Protein 3OT2 (pdb70)

Organism: Trichormus variabilis (strain ATCC 29413 / PCC 7937) (NCBI:txid240292)

Sequence (354 aa):
PITLDEFLKLPETEPASEYIEGKIIQKPPQGKHSAIQSSECVSVINSVVKPQRIARAFLELRCTFGDHSTVPDISVFIWSRIPREENGEIANIFLIAPDWTIEILSPDQSQTKVTKNILHCLLKKHGTQGWLLIDPDEQTVFVYRRPQQETEVFDEPDALVPVPSFASELHLSIKDLFSWLLPITLDEFLKLPETEPASEYIEGKIIQKPPQGKHSAIQSECVSVINSVVKPQRIARAFLELRCTFGDHSTVPDISVFIWSRIPREENGEIANIFLIAPDWTIEILSPDQSQTKVTKNILHCLLKHGTQGWLIDPDEQTVFVYRRPQQETEVFDEPDALVPVPSFASELHLSIKDLFSWLL

InterPro domains:
  IPR008538 Putative restriction endonuclease [PF05685] (11-178)
  IPR008538 Putative restriction endonuclease [cd06260] (25-177)
  IPR011335 Restriction endonuclease type II-like [SSF52980] (1-182)
  IPR012296 Nuclease, putative, TT1808 [G3DSA:3.90.1570.10] (1-186)

CATH classification: 3.90.1570.10

Radius of gyration: 22.05 Å; Cα contacts (8 Å, |Δi|>4): 684; chains: 2; bounding box: 47×57×69 Å

Secondary structure (DSSP, 8-state):
---HHHHTTSPP-SSPEEEETTEEEE----HHHHHHHHHHHHHHHHHHTTTTSEEEEES--EEETTEEE--SEEEEEGGGS-B-TTSSBPS---S--SEEEEE--TTS-HHHHHHHHHHHHHTT---EEEETTTTEEEE--TTS--EEE--TTPBPP--GGGTT---BHHHHHGGG-/---HHHHTTSPP-SSPEEEETTEEEE----HHHHHHHHHHHHHHHHHHTTTTSEEEEES--EEETTEEE--SEEEEEGGGS-B-TTSSBPS---S--SEEEEE--TT--HHHHHHHHHHHHHTT---EEEETTTTEEEE--TTS--EEE--TTPBPP--GGGTT---BHHHHHGGG-

Foldseek 3Di:
DDFLVRVVVDDADVQGWKQDPNDIDGFDDDLLQCLLLVVVQVLLCVQCVPVQQKHKDAQAWEAEPRIIDGFRIAIAGNVQQDADPVGHGDNYHDAAGLEGEHEDDVVGDPVVVVVVQVVSQVGHHCYWYQYLVQLKIWDDGRPDDIDIARDQQDFDDDPPSRVVDTDGSVNSNVSSD/DDFLVRVVVDDADVQGWKQPPNDIDGFDDDDLQCLLLVVVQVLLCVQCVPVQQKHKDAQQWEAEPRIIDGFRIAIAGNVQQDADPVGHGDNYHDAAGLEGEHEDDVVGDPVVVVVVQVVSQVGHHCYWYQYLVQLKIWDDGRPDDIDIARDQQDFDDDPPSRRVDGDGSVNSNVSSD

Structure (mmCIF, N/CA/C/O backbone):
data_3OT2
#
_entry.id   3OT2
#
_cell.length_a   119.600
_cell.length_b   119.600
_cell.length_c   119.600
_cell.angle_alpha   90.000
_cell.angle_be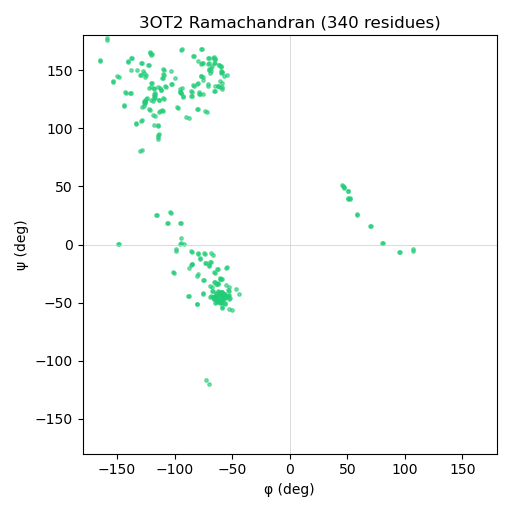ta   90.000
_cell.angle_gamma   90.000
#
_symmetry.space_group_name_H-M   'P 2 3'
#
loop_
_entity.id
_entity.type
_entity.pdbx_description
1 polymer 'Uncharacterized protein'
2 non-polymer 'ACETATE ION'
3 non-polymer 1,4-BUTANEDIOL
4 non-polymer 'CHLORIDE ION'
5 non-polymer 1,2-ETHANEDIOL
6 water water
#
loop_
_atom_site.group_PDB
_atom_site.id
_atom_site.type_symbol
_atom_site.label_atom_id
_atom_site.label_alt_id
_atom_site.label_comp_id
_atom_site.label_asym_id
_atom_site.label_entity_id
_atom_site.label_seq_id
_atom_site.pdbx_PDB_ins_code
_atom_site.Cartn_x
_atom_site.Cartn_y
_atom_site.Cartn_z
_atom_site.occupancy
_atom_site.B_iso_or_equiv
_atom_site.auth_seq_id
_atom_site.auth_comp_id
_atom_site.auth_asym_id
_atom_site.auth_atom_id
_atom_site.pdbx_PDB_model_num
ATOM 1 N N . PRO A 1 9 ? 10.419 36.522 26.463 1.00 84.28 8 PRO A N 1
ATOM 2 C CA . PRO A 1 9 ? 9.147 36.360 27.186 1.00 84.62 8 PRO A CA 1
ATOM 3 C C . PRO A 1 9 ? 9.407 35.989 28.656 1.00 85.55 8 PRO A C 1
ATOM 4 O O . PRO A 1 9 ? 9.305 34.822 29.048 1.00 88.83 8 PRO A O 1
ATOM 8 N N . ILE A 1 10 ? 9.773 36.994 29.469 1.00 75.12 9 ILE A N 1
ATOM 9 C CA . ILE A 1 10 ? 10.102 36.808 30.885 1.00 71.99 9 ILE A CA 1
ATOM 10 C C . ILE A 1 10 ? 9.711 38.059 31.704 1.00 69.39 9 ILE A C 1
ATOM 11 O O . ILE A 1 10 ? 9.826 39.186 31.213 1.00 66.57 9 ILE A O 1
ATOM 16 N N . THR A 1 11 ? 9.239 37.846 32.948 1.00 63.18 10 THR A N 1
ATOM 17 C CA . THR A 1 11 ? 8.877 38.930 33.871 1.00 59.23 10 THR A CA 1
ATOM 18 C C . THR A 1 11 ? 10.074 39.247 34.750 1.00 57.62 10 THR A C 1
ATOM 19 O O . THR A 1 11 ? 11.024 38.456 34.791 1.00 55.70 10 THR A O 1
ATOM 23 N N . LEU A 1 12 ? 10.015 40.377 35.483 1.00 52.07 11 LEU A N 1
ATOM 24 C CA . LEU A 1 12 ? 11.085 40.765 36.398 1.00 50.08 11 LEU A CA 1
ATOM 25 C C . LEU A 1 12 ? 11.196 39.735 37.547 1.00 55.44 11 LEU A C 1
ATOM 26 O O . LEU A 1 12 ? 12.300 39.286 37.833 1.00 54.30 11 LEU A O 1
ATOM 31 N N . ASP A 1 13 ? 10.057 39.319 38.147 1.00 55.26 12 ASP A N 1
ATOM 32 C CA . ASP A 1 13 ? 10.003 38.333 39.242 1.00 57.35 12 ASP A CA 1
ATOM 33 C C . ASP A 1 13 ? 10.656 37.011 38.828 1.00 61.62 12 ASP A C 1
ATOM 34 O O . ASP A 1 13 ? 11.430 36.451 39.605 1.00 61.49 12 ASP A O 1
ATOM 39 N N . GLU A 1 14 ? 10.387 36.554 37.585 1.00 58.58 13 GLU A N 1
ATOM 40 C CA . GLU A 1 14 ? 10.981 35.351 36.999 1.00 59.67 13 GLU A CA 1
ATOM 41 C C . GLU A 1 14 ? 12.488 35.559 36.783 1.00 59.93 13 GLU A C 1
ATOM 42 O O . GLU A 1 14 ? 13.276 34.690 37.150 1.00 60.55 13 GLU A O 1
ATOM 48 N N . PHE A 1 15 ? 12.884 36.725 36.226 1.00 52.78 14 PHE A N 1
ATOM 49 C CA . PHE A 1 15 ? 14.292 37.071 35.975 1.00 49.62 14 PHE A CA 1
ATOM 50 C C . PHE A 1 15 ? 15.131 37.009 37.258 1.00 52.59 14 PHE A C 1
ATOM 51 O O . PHE A 1 15 ? 16.258 36.518 37.223 1.00 53.79 14 PHE A O 1
ATOM 59 N N . LEU A 1 16 ? 14.598 37.548 38.370 1.00 48.10 15 LEU A N 1
ATOM 60 C CA . LEU A 1 16 ? 15.298 37.627 39.649 1.00 46.98 15 LEU A CA 1
ATOM 61 C C . LEU A 1 16 ? 15.513 36.249 40.302 1.00 56.09 15 LEU A C 1
ATOM 62 O O . LEU A 1 16 ? 16.351 36.135 41.190 1.00 56.76 15 LEU A O 1
ATOM 67 N N . LYS A 1 17 ? 14.809 35.210 39.840 1.00 56.44 16 LYS A N 1
ATOM 68 C CA . LYS A 1 17 ? 14.994 33.850 40.355 1.00 59.87 16 LYS A CA 1
ATOM 69 C C . LYS A 1 17 ? 16.158 33.162 39.626 1.00 66.51 16 LYS A C 1
ATOM 70 O O . LYS A 1 17 ? 16.668 32.154 40.115 1.00 69.05 16 LYS A O 1
ATOM 76 N N . LEU A 1 18 ? 16.572 33.703 38.458 1.00 62.38 17 LEU A N 1
ATOM 77 C CA . LEU A 1 18 ? 17.642 33.149 37.619 1.00 62.82 17 LEU A CA 1
ATOM 78 C C . LEU A 1 18 ? 19.039 33.316 38.263 1.00 66.22 17 LEU A C 1
ATOM 79 O O . LEU A 1 18 ? 19.224 34.213 39.101 1.00 63.26 17 LEU A O 1
ATOM 84 N N . PRO A 1 19 ? 20.037 32.470 37.896 1.00 65.55 18 PRO A N 1
ATOM 85 C CA . PRO A 1 19 ? 21.366 32.602 38.523 1.00 65.25 18 PRO A CA 1
ATOM 86 C C . PRO A 1 19 ? 22.169 33.788 37.988 1.00 67.60 18 PRO A C 1
ATOM 87 O O . PRO A 1 19 ? 21.925 34.212 36.856 1.00 66.93 18 PRO A O 1
ATOM 91 N N . GLU A 1 20 ? 23.144 34.307 38.789 1.00 63.22 19 GLU A N 1
ATOM 92 C CA . GLU A 1 20 ? 24.010 35.413 38.361 1.00 60.65 19 GLU A CA 1
ATOM 93 C C . GLU A 1 20 ? 24.975 34.926 37.258 1.00 66.34 19 GLU A C 1
ATOM 94 O O . GLU A 1 20 ? 25.272 33.729 37.183 1.00 68.69 19 GLU A O 1
ATOM 100 N N . THR A 1 21 ? 25.382 35.838 36.349 1.00 62.12 20 THR A N 1
ATOM 101 C CA . THR A 1 21 ? 26.284 35.542 35.224 1.00 63.26 20 THR A CA 1
ATOM 102 C C . THR A 1 21 ? 27.532 36.430 35.304 1.00 67.43 20 THR A C 1
ATOM 103 O O . THR A 1 21 ? 27.535 37.409 36.058 1.00 64.56 20 THR A O 1
ATOM 107 N N . GLU A 1 22 ? 28.597 36.083 34.552 1.00 67.56 21 GLU A N 1
ATOM 108 C CA . GLU A 1 22 ? 29.818 36.896 34.481 1.00 67.10 21 GLU A CA 1
ATOM 109 C C . GLU A 1 22 ? 30.156 37.141 33.014 1.00 71.27 21 GLU A C 1
ATOM 110 O O . GLU A 1 22 ? 30.530 36.188 32.319 1.00 74.21 21 GLU A O 1
ATOM 116 N N . PRO A 1 23 ? 29.947 38.383 32.495 1.00 63.88 22 PRO A N 1
ATOM 117 C CA . PRO A 1 23 ? 29.484 39.605 33.187 1.00 59.38 22 PRO A CA 1
ATOM 118 C C . PRO A 1 23 ? 28.012 39.513 33.600 1.00 58.10 22 PRO A C 1
ATOM 119 O O . PRO A 1 23 ? 27.274 38.676 33.071 1.00 57.65 22 PRO A O 1
ATOM 123 N N . ALA A 1 24 ? 27.592 40.364 34.562 1.00 51.07 23 ALA A N 1
ATOM 124 C CA . ALA A 1 24 ? 26.223 40.361 35.076 1.00 49.19 23 ALA A CA 1
ATOM 125 C C . ALA A 1 24 ? 25.172 40.643 33.986 1.00 50.54 23 ALA A C 1
ATOM 126 O O . ALA A 1 24 ? 25.466 41.263 32.960 1.00 49.94 23 ALA A O 1
ATOM 128 N N . SER A 1 25 ? 23.961 40.127 34.206 1.00 46.51 24 SER A N 1
ATOM 129 C CA . SER A 1 25 ? 22.834 40.314 33.308 1.00 45.97 24 SER A CA 1
ATOM 130 C C . SER A 1 25 ? 21.885 41.373 33.852 1.00 44.89 24 SER A C 1
ATOM 131 O O . SER A 1 25 ? 21.587 41.414 35.054 1.00 42.49 24 SER A O 1
ATOM 134 N N . GLU A 1 26 ? 21.411 42.221 32.952 1.00 38.80 25 GLU A N 1
ATOM 135 C CA . GLU A 1 26 ? 20.448 43.255 33.267 1.00 36.43 25 GLU A CA 1
ATOM 136 C C . GLU A 1 26 ? 19.117 42.896 32.654 1.00 41.00 25 GLU A C 1
ATOM 137 O O . GLU A 1 26 ? 19.069 42.193 31.636 1.00 41.82 25 GLU A O 1
ATOM 143 N N . TYR A 1 27 ? 18.037 43.335 33.297 1.00 37.38 26 TYR A N 1
ATOM 144 C CA . TYR A 1 27 ? 16.667 43.151 32.816 1.00 38.35 26 TYR A CA 1
ATOM 145 C C . TYR A 1 27 ? 16.140 44.551 32.497 1.00 42.26 26 TYR A C 1
ATOM 146 O O . TYR A 1 27 ? 15.871 45.345 33.408 1.00 39.03 26 TYR A O 1
ATOM 155 N N . ILE A 1 28 ? 16.103 44.883 31.189 1.00 40.29 27 ILE A N 1
ATOM 156 C CA . ILE A 1 28 ? 15.742 46.214 30.696 1.00 38.63 27 ILE A CA 1
ATOM 157 C C . ILE A 1 28 ? 14.638 46.092 29.681 1.00 43.21 27 ILE A C 1
ATOM 158 O O . ILE A 1 28 ? 14.814 45.410 28.670 1.00 43.29 27 ILE A O 1
ATOM 163 N N . GLU A 1 29 ? 13.507 46.764 29.943 1.00 41.00 28 GLU A N 1
ATOM 164 C CA . GLU A 1 29 ? 12.336 46.799 29.047 1.00 42.73 28 GLU A CA 1
ATOM 165 C C . GLU A 1 29 ? 11.885 45.375 28.650 1.00 49.72 28 GLU A C 1
ATOM 166 O O . GLU A 1 29 ? 11.542 45.121 27.492 1.00 53.42 28 GLU A O 1
ATOM 172 N N . GLY A 1 30 ? 11.922 44.461 29.614 1.00 45.55 29 GLY A N 1
ATOM 173 C CA . GLY A 1 30 ? 11.520 43.070 29.425 1.00 48.53 29 GLY A CA 1
ATOM 174 C C . GLY A 1 30 ? 12.539 42.160 28.764 1.00 54.41 29 GLY A C 1
ATOM 175 O O . GLY A 1 30 ? 12.253 40.981 28.564 1.00 56.65 29 GLY A O 1
ATOM 176 N N . LYS A 1 31 ? 13.735 42.690 28.428 1.00 49.90 30 LYS A N 1
ATOM 177 C CA . LYS A 1 31 ? 14.802 41.947 27.753 1.00 50.08 30 LYS A CA 1
ATOM 178 C C . LYS A 1 31 ? 15.975 41.685 28.691 1.00 51.46 30 LYS A C 1
ATOM 179 O O . LYS A 1 31 ? 16.288 42.518 29.546 1.00 48.61 30 LYS A O 1
ATOM 185 N N . ILE A 1 32 ? 16.625 40.533 28.519 1.00 47.92 31 ILE A N 1
ATOM 186 C CA . ILE A 1 32 ? 17.804 40.177 29.300 1.00 47.33 31 ILE A CA 1
ATOM 187 C C . ILE A 1 32 ? 19.030 40.544 28.457 1.00 51.79 31 ILE A C 1
ATOM 188 O O . ILE A 1 32 ? 19.178 40.041 27.334 1.00 53.29 31 ILE A O 1
ATOM 193 N N . ILE A 1 33 ? 19.851 41.472 28.963 1.00 46.02 32 ILE A N 1
ATOM 194 C CA . ILE A 1 33 ? 21.052 41.932 28.274 1.00 45.64 32 ILE A CA 1
ATOM 195 C C . ILE A 1 33 ? 22.235 41.769 29.211 1.00 48.77 32 ILE A C 1
ATOM 196 O O . ILE A 1 33 ? 22.254 42.329 30.316 1.00 45.54 32 ILE A O 1
ATOM 201 N N . GLN A 1 34 ? 23.226 41.007 28.759 1.00 46.31 33 GLN A N 1
ATOM 202 C CA . GLN A 1 34 ? 24.445 40.781 29.522 1.00 45.18 33 GLN A CA 1
ATOM 203 C C . GLN A 1 34 ? 25.364 41.980 29.369 1.00 46.13 33 GLN A C 1
ATOM 204 O O . GLN A 1 34 ? 25.478 42.523 28.269 1.00 46.27 33 GLN A O 1
ATOM 210 N N . LYS A 1 35 ? 26.010 42.403 30.474 1.00 40.73 34 LYS A N 1
ATOM 211 C CA . LYS A 1 35 ? 26.938 43.540 30.488 1.00 38.24 34 LYS A CA 1
ATOM 212 C C . LYS A 1 35 ? 28.201 43.222 29.657 1.00 41.88 34 LYS A C 1
ATOM 213 O O . LYS A 1 35 ? 28.464 42.045 29.422 1.00 43.32 34 LYS A O 1
ATOM 219 N N . PRO A 1 36 ? 28.997 44.226 29.196 1.00 40.45 35 PRO A N 1
ATOM 220 C CA . PRO A 1 36 ? 30.196 43.884 28.410 1.00 43.13 35 PRO A CA 1
ATOM 221 C C . PRO A 1 36 ? 31.281 43.229 29.264 1.00 50.59 35 PRO A C 1
ATOM 222 O O . PRO A 1 36 ? 31.284 43.336 30.495 1.00 48.41 35 PRO A O 1
ATOM 234 N N . PRO A 1 38 ? 34.857 42.683 31.043 1.00 50.13 37 PRO A N 1
ATOM 235 C CA . PRO A 1 38 ? 35.812 43.662 31.586 1.00 48.23 37 PRO A CA 1
ATOM 236 C C . PRO A 1 38 ? 36.972 43.937 30.613 1.00 47.44 37 PRO A C 1
ATOM 237 O O . PRO A 1 38 ? 37.402 43.049 29.891 1.00 46.66 37 PRO A O 1
ATOM 241 N N . GLN A 1 39 ? 37.418 45.183 30.562 1.00 40.32 38 GLN A N 1
ATOM 242 C CA . GLN A 1 39 ? 38.494 45.656 29.693 1.00 41.63 38 GLN A CA 1
ATOM 243 C C . GLN A 1 39 ? 39.429 46.477 30.580 1.00 43.66 38 GLN A C 1
ATOM 244 O O . GLN A 1 39 ? 38.963 47.040 31.565 1.00 42.17 38 GLN A O 1
ATOM 250 N N . GLY A 1 40 ? 40.718 46.509 30.252 1.00 40.52 39 GLY A N 1
ATOM 251 C CA . GLY A 1 40 ? 41.727 47.233 31.024 1.00 39.55 39 GLY A CA 1
ATOM 252 C C . GLY A 1 40 ? 41.373 48.675 31.333 1.00 41.25 39 GLY A C 1
ATOM 253 O O . GLY A 1 40 ? 41.325 49.050 32.503 1.00 40.74 39 GLY A O 1
ATOM 254 N N . LYS A 1 41 ? 41.084 49.486 30.292 1.00 37.28 40 LYS A N 1
ATOM 255 C CA . LYS A 1 41 ? 40.781 50.919 30.432 1.00 36.03 40 LYS A CA 1
ATOM 256 C C . LYS A 1 41 ? 39.587 51.125 31.333 1.00 39.09 40 LYS A C 1
ATOM 257 O O . LYS A 1 41 ? 39.651 51.907 32.282 1.00 37.08 40 LYS A O 1
ATOM 263 N N . HIS A 1 42 ? 38.517 50.354 31.082 1.00 37.70 41 HIS A N 1
ATOM 264 C CA . HIS A 1 42 ? 37.286 50.386 31.858 1.00 34.44 41 HIS A CA 1
ATOM 265 C C . HIS A 1 42 ? 37.565 50.127 33.360 1.00 37.99 41 HIS A C 1
ATOM 266 O O . HIS A 1 42 ? 37.148 50.923 34.208 1.00 35.59 41 HIS A O 1
ATOM 273 N N . SER A 1 43 ? 38.316 49.045 33.671 1.00 35.89 42 SER A N 1
ATOM 274 C CA . SER A 1 43 ? 38.661 48.662 35.036 1.00 35.32 42 SER A CA 1
ATOM 275 C C . SER A 1 43 ? 39.491 49.712 35.739 1.00 39.61 42 SER A C 1
ATOM 276 O O . SER A 1 43 ? 39.280 49.932 36.927 1.00 40.00 42 SER A O 1
ATOM 279 N N . ALA A 1 44 ? 40.443 50.339 35.029 1.00 37.52 43 ALA A N 1
ATOM 280 C CA . ALA A 1 44 ? 41.333 51.341 35.614 1.00 37.22 43 ALA A CA 1
ATOM 281 C C . ALA A 1 44 ? 40.530 52.549 36.124 1.00 39.87 43 ALA A C 1
ATOM 282 O O . ALA A 1 44 ? 40.722 52.976 37.267 1.00 40.53 43 ALA A O 1
ATOM 284 N N . ILE A 1 45 ? 39.612 53.070 35.293 1.00 35.13 44 ILE A N 1
ATOM 285 C CA . ILE A 1 45 ? 38.749 54.201 35.649 1.00 33.33 44 ILE A CA 1
ATOM 286 C C . ILE A 1 45 ? 37.749 53.777 36.724 1.00 35.36 44 ILE A C 1
ATOM 287 O O . ILE A 1 45 ? 37.558 54.515 37.686 1.00 34.08 44 ILE A O 1
ATOM 292 N N . GLN A 1 46 ? 37.130 52.591 36.574 1.00 32.04 45 GLN A N 1
ATOM 293 C CA . GLN A 1 46 ? 36.131 52.104 37.514 1.00 30.42 45 GLN A CA 1
ATOM 294 C C . GLN A 1 46 ? 36.685 51.946 38.944 1.00 35.58 45 GLN A C 1
ATOM 295 O O . GLN A 1 46 ? 36.043 52.442 39.868 1.00 33.14 45 GLN A O 1
ATOM 301 N N . SER A 1 47 ? 37.846 51.254 39.113 1.00 34.98 46 SER A N 1
ATOM 302 C CA A SER A 1 47 ? 38.433 51.011 40.433 0.50 35.39 46 SER A CA 1
ATOM 303 C CA B SER A 1 47 ? 38.449 51.009 40.428 0.50 35.28 46 SER A CA 1
ATOM 304 C C . SER A 1 47 ? 38.881 52.311 41.095 1.00 39.62 46 SER A C 1
ATOM 305 O O . SER A 1 47 ? 38.626 52.506 42.289 1.00 38.21 46 SER A O 1
ATOM 310 N N . GLU A 1 48 ? 39.528 53.201 40.336 1.00 37.75 47 GLU A N 1
ATOM 311 C CA . GLU A 1 48 ? 40.003 54.470 40.877 1.00 37.76 47 GLU A CA 1
ATOM 312 C C . GLU A 1 48 ? 38.855 55.408 41.221 1.00 40.49 47 GLU A C 1
ATOM 313 O O . GLU A 1 48 ? 38.937 56.156 42.195 1.00 37.62 47 GLU A O 1
ATOM 319 N N . CYS A 1 49 ? 37.797 55.382 40.416 1.00 38.32 48 CYS A N 1
ATOM 320 C CA . CYS A 1 49 ? 36.627 56.219 40.629 1.00 37.21 48 CYS A CA 1
ATOM 321 C C . CYS A 1 49 ? 35.920 55.870 41.940 1.00 36.70 48 CYS A C 1
ATOM 322 O O . CYS A 1 49 ? 35.557 56.786 42.677 1.00 35.50 48 CYS A O 1
ATOM 325 N N . VAL A 1 50 ? 35.738 54.551 42.242 1.00 32.31 49 VAL A N 1
ATOM 326 C CA . VAL A 1 50 ? 35.099 54.090 43.489 1.00 34.09 49 VAL A CA 1
ATOM 327 C C . VAL A 1 50 ? 35.959 54.514 44.692 1.00 35.45 49 VAL A C 1
ATOM 328 O O . VAL A 1 50 ? 35.428 54.967 45.700 1.00 34.29 49 VAL A O 1
ATOM 332 N N . SER A 1 51 ? 37.287 54.366 44.561 1.00 32.60 50 SER A N 1
ATOM 333 C CA . SER A 1 51 ? 38.270 54.681 45.585 1.00 33.06 50 SER A CA 1
ATOM 334 C C . SER A 1 51 ? 38.240 56.178 45.937 1.00 35.79 50 SER A C 1
ATOM 335 O O . SER A 1 51 ? 38.139 56.535 47.116 1.00 33.29 50 SER A O 1
ATOM 338 N N . VAL A 1 52 ? 38.267 57.040 44.910 1.00 32.98 51 VAL A N 1
ATOM 339 C CA . VAL A 1 52 ? 38.279 58.493 45.090 1.00 33.89 51 VAL A CA 1
ATOM 340 C C . VAL A 1 52 ? 36.934 58.971 45.721 1.00 34.93 51 VAL A C 1
ATOM 341 O O . VAL A 1 52 ? 36.965 59.723 46.695 1.00 35.52 51 VAL A O 1
ATOM 345 N N . ILE A 1 53 ? 35.779 58.503 45.212 1.00 28.72 52 ILE A N 1
ATOM 346 C CA . ILE A 1 53 ? 34.489 58.880 45.797 1.00 27.62 52 ILE A CA 1
ATOM 347 C C . ILE A 1 53 ? 34.414 58.452 47.283 1.00 32.74 52 ILE A C 1
ATOM 348 O O . ILE A 1 53 ? 34.075 59.275 48.145 1.00 33.62 52 ILE A O 1
ATOM 353 N N . ASN A 1 54 ? 34.752 57.192 47.585 1.00 30.49 53 ASN A N 1
ATOM 354 C CA . ASN A 1 54 ? 34.672 56.683 48.958 1.00 30.81 53 ASN A CA 1
ATOM 355 C C . ASN A 1 54 ? 35.635 57.412 49.902 1.00 37.12 53 ASN A C 1
ATOM 356 O O . ASN A 1 54 ? 35.259 57.680 51.055 1.00 36.14 53 ASN A O 1
ATOM 361 N N . SER A 1 55 ? 36.823 57.832 49.404 1.00 32.37 54 SER A N 1
ATOM 362 C CA . SER A 1 55 ? 37.767 58.582 50.247 1.00 33.75 54 SER A CA 1
ATOM 363 C C . SER A 1 55 ? 37.125 59.899 50.730 1.00 37.00 54 SER A C 1
ATOM 364 O O . SER A 1 55 ? 37.410 60.339 51.831 1.00 35.68 54 SER A O 1
ATOM 367 N N . VAL A 1 56 ? 36.208 60.459 49.927 1.00 34.77 55 VAL A N 1
ATOM 368 C CA . VAL A 1 56 ? 35.479 61.705 50.199 1.00 34.51 55 VAL A CA 1
ATOM 369 C C . VAL A 1 56 ? 34.192 61.455 51.021 1.00 36.26 55 VAL A C 1
ATOM 370 O O . VAL A 1 56 ? 33.943 62.203 51.972 1.00 37.44 55 VAL A O 1
ATOM 374 N N . VAL A 1 57 ? 33.388 60.436 50.692 1.00 31.41 56 VAL A N 1
ATOM 375 C CA . VAL A 1 57 ? 32.090 60.272 51.376 1.00 31.67 56 VAL A CA 1
ATOM 376 C C . VAL A 1 57 ? 32.015 59.199 52.485 1.00 35.67 56 VAL A C 1
ATOM 377 O O . VAL A 1 57 ? 31.119 59.296 53.323 1.00 34.33 56 VAL A O 1
ATOM 381 N N . LYS A 1 58 ? 32.876 58.170 52.476 1.00 33.07 57 LYS A N 1
ATOM 382 C CA . LYS A 1 58 ? 32.770 57.093 53.460 1.00 34.50 57 LYS A CA 1
ATOM 383 C C . LYS A 1 58 ? 33.269 57.472 54.874 1.00 40.89 57 LYS A C 1
ATOM 384 O O . LYS A 1 58 ? 32.561 57.090 55.805 1.00 40.93 57 LYS A O 1
ATOM 390 N N . PRO A 1 59 ? 34.414 58.194 55.105 1.00 39.50 58 PRO A N 1
ATOM 391 C CA . PRO A 1 59 ? 34.849 58.451 56.502 1.00 41.12 58 PRO A CA 1
ATOM 392 C C . PRO A 1 59 ? 33.792 59.080 57.427 1.00 44.73 58 PRO A C 1
ATOM 393 O O . PRO A 1 59 ? 33.658 58.606 58.550 1.00 45.06 58 PRO A O 1
ATOM 397 N N . GLN A 1 60 ? 33.037 60.090 56.971 1.00 39.12 59 GLN A N 1
ATOM 398 C CA . GLN A 1 60 ? 32.029 60.738 57.815 1.00 39.54 59 GLN A CA 1
ATOM 399 C C . GLN A 1 60 ? 30.636 60.149 57.609 1.00 39.78 59 GLN A C 1
ATOM 400 O O . GLN A 1 60 ? 29.638 60.762 57.998 1.00 38.55 59 GLN A O 1
ATOM 406 N N . ARG A 1 61 ? 30.566 58.939 57.037 1.00 34.39 60 ARG A N 1
ATOM 407 C CA . ARG A 1 61 ? 29.320 58.207 56.769 1.00 33.32 60 ARG A CA 1
ATOM 408 C C . ARG A 1 61 ? 28.296 59.084 56.027 1.00 35.38 60 ARG A C 1
ATOM 409 O O . ARG A 1 61 ? 27.117 59.128 56.393 1.00 34.13 60 ARG A O 1
ATOM 417 N N . ILE A 1 62 ? 28.758 59.791 55.001 1.00 31.10 61 ILE A N 1
ATOM 418 C CA . ILE A 1 62 ? 27.912 60.639 54.142 1.00 31.67 61 ILE A CA 1
ATOM 419 C C . ILE A 1 62 ? 27.206 59.728 53.111 1.00 33.16 61 ILE A C 1
ATOM 420 O O . ILE A 1 62 ? 25.979 59.785 52.935 1.00 32.88 61 ILE A O 1
ATOM 425 N N . ALA A 1 63 ? 28.001 58.901 52.426 1.00 29.46 62 ALA A N 1
ATOM 426 C CA . ALA A 1 63 ? 27.519 57.994 51.386 1.00 28.60 62 ALA A CA 1
ATOM 427 C C . ALA A 1 63 ? 28.504 56.870 51.185 1.00 32.06 62 ALA A C 1
ATOM 428 O O . ALA A 1 63 ? 29.582 56.891 51.780 1.00 31.51 62 ALA A O 1
ATOM 430 N N . ARG A 1 64 ? 28.159 55.918 50.316 1.00 28.72 63 ARG A N 1
ATOM 431 C CA . ARG A 1 64 ? 29.041 54.800 49.969 1.00 28.02 63 ARG A CA 1
ATOM 432 C C . ARG A 1 64 ? 28.890 54.469 48.487 1.00 32.41 63 ARG A C 1
ATOM 433 O O . ARG A 1 64 ? 27.753 54.359 47.981 1.00 30.31 63 ARG A O 1
ATOM 441 N N . ALA A 1 65 ? 30.046 54.339 47.792 1.00 27.82 64 ALA A N 1
ATOM 442 C CA . ALA A 1 65 ? 30.127 53.952 46.392 1.00 27.22 64 ALA A CA 1
ATOM 443 C C . ALA A 1 65 ? 30.376 52.444 46.319 1.00 33.26 64 ALA A C 1
ATOM 444 O O . ALA A 1 65 ? 31.256 51.932 47.008 1.00 33.56 64 ALA A O 1
ATOM 446 N N . PHE A 1 66 ? 29.588 51.745 45.501 1.00 29.03 65 PHE A N 1
ATOM 447 C CA . PHE A 1 66 ? 29.663 50.294 45.326 1.00 29.22 65 PHE A CA 1
ATOM 448 C C . PHE A 1 66 ? 29.963 49.934 43.894 1.00 34.34 65 PHE A C 1
ATOM 449 O O . PHE A 1 66 ? 29.400 50.524 42.975 1.00 31.84 65 PHE A O 1
ATOM 457 N N . LEU A 1 67 ? 30.829 48.940 43.714 1.00 33.45 66 LEU A N 1
ATOM 458 C CA . LEU A 1 67 ? 31.184 48.381 42.421 1.00 36.23 66 LEU A CA 1
ATOM 459 C C . LEU A 1 67 ? 30.191 47.335 42.024 1.00 37.30 66 LEU A C 1
ATOM 460 O O . LEU A 1 67 ? 29.944 46.417 42.814 1.00 36.56 66 LEU A O 1
ATOM 465 N N . GLU A 1 68 ? 29.671 47.406 40.780 1.00 33.40 67 GLU A N 1
ATOM 466 C CA . GLU A 1 68 ? 28.839 46.346 40.209 1.00 32.99 67 GLU A CA 1
ATOM 467 C C . GLU A 1 68 ? 27.718 45.837 41.163 1.00 36.65 67 GLU A C 1
ATOM 468 O O . GLU A 1 68 ? 27.541 44.625 41.326 1.00 35.53 67 GLU A O 1
ATOM 474 N N . LEU A 1 69 ? 26.943 46.759 41.750 1.00 31.87 68 LEU A N 1
ATOM 475 C CA . LEU A 1 69 ? 25.849 46.407 42.644 1.00 32.50 68 LEU A CA 1
ATOM 476 C C . LEU A 1 69 ? 24.531 46.373 41.857 1.00 35.16 68 LEU A C 1
ATOM 477 O O . LEU A 1 69 ? 24.258 47.290 41.077 1.00 31.34 68 LEU A O 1
ATOM 482 N N . ARG A 1 70 ? 23.719 45.314 42.052 1.00 32.44 69 ARG A N 1
ATOM 483 C CA . ARG A 1 70 ? 22.429 45.206 41.381 1.00 32.95 69 ARG A CA 1
ATOM 484 C C . ARG A 1 70 ? 21.403 46.134 42.033 1.00 36.15 69 ARG A C 1
ATOM 485 O O . ARG A 1 70 ? 21.257 46.140 43.253 1.00 35.31 69 ARG A O 1
ATOM 493 N N . CYS A 1 71 ? 20.724 46.936 41.212 1.00 32.28 70 CYS A N 1
ATOM 494 C CA . CYS A 1 71 ? 19.660 47.842 41.622 1.00 32.56 70 CYS A CA 1
ATOM 495 C C . CYS A 1 71 ? 18.407 47.477 40.857 1.00 35.81 70 CYS A C 1
ATOM 496 O O . CYS A 1 71 ? 18.403 47.540 39.625 1.00 35.10 70 CYS A O 1
ATOM 499 N N . THR A 1 72 ? 17.363 47.033 41.580 1.00 33.59 71 THR A N 1
ATOM 500 C CA . THR A 1 72 ? 16.103 46.594 40.978 1.00 33.66 71 THR A CA 1
ATOM 501 C C . THR A 1 72 ? 14.990 47.564 41.360 1.00 38.17 71 THR A C 1
ATOM 502 O O . THR A 1 72 ? 14.619 47.640 42.528 1.00 37.81 71 THR A O 1
ATOM 506 N N . PHE A 1 73 ? 14.429 48.275 40.362 1.00 34.24 72 PHE A N 1
ATOM 507 C CA . PHE A 1 73 ? 13.367 49.256 40.582 1.00 34.55 72 PHE A CA 1
ATOM 508 C C . PHE A 1 73 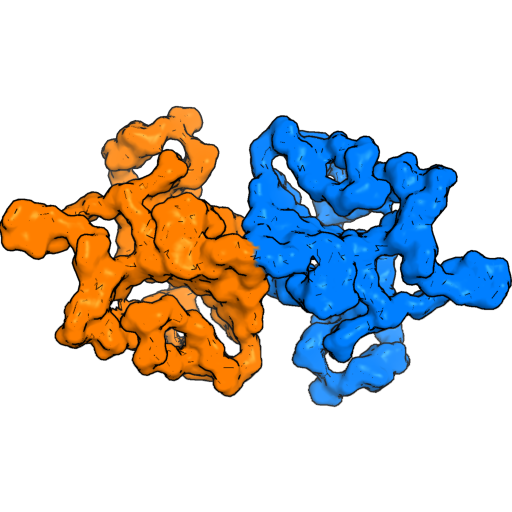? 12.708 49.600 39.248 1.00 38.28 72 PHE A C 1
ATOM 509 O O . PHE A 1 73 ? 13.319 49.424 38.192 1.00 36.57 72 PHE A O 1
ATOM 517 N N . GLY A 1 74 ? 11.479 50.100 39.319 1.00 36.99 73 GLY A N 1
ATOM 518 C CA . GLY A 1 74 ? 10.685 50.515 38.164 1.00 36.88 73 GLY A CA 1
ATOM 519 C C . GLY A 1 74 ? 10.577 49.492 37.052 1.00 40.36 73 GLY A C 1
ATOM 520 O O . GLY A 1 74 ? 10.646 49.861 35.876 1.00 39.54 73 GLY A O 1
ATOM 521 N N . ASP A 1 75 ? 10.421 48.201 37.427 1.00 37.36 74 ASP A N 1
ATOM 522 C CA . ASP A 1 75 ? 10.282 47.023 36.551 1.00 39.41 74 ASP A CA 1
ATOM 523 C C . ASP A 1 75 ? 11.600 46.671 35.801 1.00 42.46 74 ASP A C 1
ATOM 524 O O . ASP A 1 75 ? 11.586 45.870 34.853 1.00 42.95 74 ASP A O 1
ATOM 529 N N . HIS A 1 76 ? 12.740 47.227 36.256 1.00 36.96 75 HIS A N 1
ATOM 530 C CA . HIS A 1 76 ? 14.057 46.941 35.677 1.00 35.94 75 HIS A CA 1
ATOM 531 C C . HIS A 1 76 ? 14.987 46.416 36.744 1.00 39.07 75 HIS A C 1
ATOM 532 O O . HIS A 1 76 ? 14.820 46.756 37.916 1.00 37.53 75 HIS A O 1
ATOM 539 N N . SER A 1 77 ? 15.996 45.644 36.341 1.00 35.54 76 SER A N 1
ATOM 540 C CA . SER A 1 77 ? 17.031 45.152 37.253 1.00 34.64 76 SER A CA 1
ATOM 541 C C . SER A 1 77 ? 18.383 45.385 36.590 1.00 37.21 76 SER A C 1
ATOM 542 O O . SER A 1 77 ? 18.732 44.693 35.633 1.00 37.87 76 SER A O 1
ATOM 545 N N . THR A 1 78 ? 19.108 46.409 37.054 1.00 31.70 77 THR A N 1
ATOM 546 C CA . THR A 1 78 ? 20.355 46.830 36.426 1.00 31.34 77 THR A CA 1
ATOM 547 C C . THR A 1 78 ? 21.553 46.734 37.364 1.00 35.29 77 THR A C 1
ATOM 548 O O . THR A 1 78 ? 21.404 46.600 38.577 1.00 34.45 77 THR A O 1
ATOM 552 N N . VAL A 1 79 ? 22.747 46.779 36.769 1.00 31.00 78 VAL A N 1
ATOM 553 C CA . VAL A 1 79 ? 24.012 46.697 37.484 1.00 31.86 78 VAL A CA 1
ATOM 554 C C . VAL A 1 79 ? 24.894 47.860 37.009 1.00 32.98 78 VAL A C 1
ATOM 555 O O . VAL A 1 79 ? 25.781 47.653 36.175 1.00 31.52 78 VAL A O 1
ATOM 559 N N . PRO A 1 80 ? 24.692 49.090 37.543 1.00 30.17 79 PRO A N 1
ATOM 560 C CA . PRO A 1 80 ? 25.551 50.207 37.134 1.00 29.27 79 PRO A CA 1
ATOM 561 C C . PRO A 1 80 ? 27.010 49.883 37.440 1.00 33.50 79 PRO A C 1
ATOM 562 O O . PRO A 1 80 ? 27.271 49.169 38.412 1.00 33.08 79 PRO A O 1
ATOM 566 N N . ASP A 1 81 ? 27.954 50.396 36.628 1.00 29.24 80 ASP A N 1
ATOM 567 C CA . ASP A 1 81 ? 29.371 50.170 36.903 1.00 28.45 80 ASP A CA 1
ATOM 568 C C . ASP A 1 81 ? 29.693 50.609 38.357 1.00 32.20 80 ASP A C 1
ATOM 569 O O . ASP A 1 81 ? 30.381 49.884 39.092 1.00 32.32 80 ASP A O 1
ATOM 574 N N . ILE A 1 82 ? 29.168 51.789 38.766 1.00 28.60 81 ILE A N 1
ATOM 575 C CA . ILE A 1 82 ? 29.312 52.335 40.134 1.00 27.58 81 ILE A CA 1
ATOM 576 C C . ILE A 1 82 ? 27.977 52.914 40.547 1.00 31.30 81 ILE A C 1
ATOM 577 O O . ILE A 1 82 ? 27.388 53.683 39.802 1.00 31.69 81 ILE A O 1
ATOM 582 N N . SER A 1 83 ? 27.511 52.536 41.742 1.00 27.85 82 SER A N 1
ATOM 583 C CA . SER A 1 83 ? 26.304 53.060 42.375 1.00 27.14 82 SER A CA 1
ATOM 584 C C . SER A 1 83 ? 26.692 53.743 43.670 1.00 29.17 82 SER A C 1
ATOM 585 O O . SER A 1 83 ? 27.400 53.151 44.484 1.00 27.68 82 SER A O 1
ATOM 588 N N . VAL A 1 84 ? 26.232 54.971 43.870 1.00 27.57 83 VAL A N 1
ATOM 589 C CA . VAL A 1 84 ? 26.540 55.719 45.091 1.00 26.01 83 VAL A CA 1
ATOM 590 C C . VAL A 1 84 ? 25.222 55.996 45.823 1.00 29.29 83 VAL A C 1
ATOM 591 O O . VAL A 1 84 ? 24.268 56.514 45.234 1.00 27.71 83 VAL A O 1
ATOM 595 N N . PHE A 1 85 ? 25.163 55.603 47.103 1.00 26.82 84 PHE A N 1
ATOM 596 C CA . PHE A 1 85 ? 23.961 55.807 47.934 1.00 26.98 84 PHE A CA 1
ATOM 597 C C . PHE A 1 85 ? 24.297 56.619 49.148 1.00 30.25 84 PHE A C 1
ATOM 598 O O . PHE A 1 85 ? 25.278 56.301 49.815 1.00 28.57 84 PHE A O 1
ATOM 606 N N . ILE A 1 86 ? 23.459 57.625 49.483 1.00 28.07 85 ILE A N 1
ATOM 607 C CA . ILE A 1 86 ? 23.621 58.417 50.705 1.00 28.67 85 ILE A CA 1
ATOM 608 C C . ILE A 1 86 ? 23.335 57.444 51.868 1.00 33.77 85 ILE A C 1
ATOM 609 O O . ILE A 1 86 ? 22.631 56.433 51.660 1.00 31.59 85 ILE A O 1
ATOM 614 N N . TRP A 1 87 ? 23.923 57.708 53.058 1.00 31.06 86 TRP A N 1
ATOM 615 C CA . TRP A 1 87 ? 23.863 56.780 54.177 1.00 31.51 86 TRP A CA 1
ATOM 616 C C . TRP A 1 87 ? 22.453 56.377 54.559 1.00 37.61 86 TRP A C 1
ATOM 617 O O . TRP A 1 87 ? 22.223 55.184 54.728 1.00 37.36 86 TRP A O 1
ATOM 628 N N . SER A 1 88 ? 21.505 57.342 54.656 1.00 35.72 87 SER A N 1
ATOM 629 C CA . SER A 1 88 ? 20.106 57.086 55.056 1.00 36.53 87 SER A CA 1
ATOM 630 C C . SER A 1 88 ? 19.353 56.164 54.078 1.00 39.62 87 SER A C 1
ATOM 631 O O . SER A 1 88 ? 18.347 55.578 54.460 1.00 41.89 87 SER A O 1
ATOM 634 N N . ARG A 1 89 ? 19.825 56.049 52.826 1.00 34.58 88 ARG A N 1
ATOM 635 C CA . ARG A 1 89 ? 19.171 55.235 51.793 1.00 33.26 88 ARG A CA 1
ATOM 636 C C . ARG A 1 89 ? 19.814 53.849 51.616 1.00 36.63 88 ARG A C 1
ATOM 637 O O . ARG A 1 89 ? 19.267 53.047 50.870 1.00 36.46 88 ARG A O 1
ATOM 645 N N . ILE A 1 90 ? 20.924 53.539 52.320 1.00 33.55 89 ILE A N 1
ATOM 646 C CA . ILE A 1 90 ? 21.559 52.218 52.203 1.00 32.54 89 ILE A CA 1
ATOM 647 C C . ILE A 1 90 ? 20.659 51.193 52.949 1.00 37.35 89 ILE A C 1
ATOM 648 O O . ILE A 1 90 ? 20.485 51.336 54.153 1.00 37.69 89 ILE A O 1
ATOM 653 N N . PRO A 1 91 ? 20.031 50.202 52.250 1.00 37.62 90 PRO A N 1
ATOM 654 C CA . PRO A 1 91 ? 19.197 49.214 52.969 1.00 39.54 90 PRO A CA 1
ATOM 655 C C . PRO A 1 91 ? 20.054 48.350 53.899 1.00 41.76 90 PRO A C 1
ATOM 656 O O . PRO A 1 91 ? 21.130 47.891 53.518 1.00 40.14 90 PRO A O 1
ATOM 660 N N . ARG A 1 92 ? 19.609 48.205 55.143 1.00 41.23 91 ARG A N 1
ATOM 661 C CA . ARG A 1 92 ? 20.335 47.459 56.167 1.00 41.48 91 ARG A CA 1
ATOM 662 C C . ARG A 1 92 ? 19.466 46.423 56.827 1.00 48.58 91 ARG A C 1
ATOM 663 O O . ARG A 1 92 ? 18.249 46.622 56.981 1.00 49.96 91 ARG A O 1
ATOM 671 N N . GLU A 1 93 ? 20.104 45.321 57.258 1.00 43.79 92 GLU A N 1
ATOM 672 C CA . GLU A 1 93 ? 19.463 44.254 58.008 1.00 45.26 92 GLU A CA 1
ATOM 673 C C . GLU A 1 93 ? 19.302 44.755 59.458 1.00 50.94 92 GLU A C 1
ATOM 674 O O . GLU A 1 93 ? 19.924 45.766 59.829 1.00 46.81 92 GLU A O 1
ATOM 680 N N . GLU A 1 94 ? 18.508 44.038 60.291 1.00 51.21 93 GLU A N 1
ATOM 681 C CA . GLU A 1 94 ? 18.265 44.405 61.684 1.00 53.42 93 GLU A CA 1
ATOM 682 C C . GLU A 1 94 ? 19.577 44.563 62.474 1.00 60.05 93 GLU A C 1
ATOM 683 O O . GLU A 1 94 ? 19.659 45.451 63.329 1.00 62.32 93 GLU A O 1
ATOM 685 N N . ASN A 1 95 ? 20.604 43.739 62.171 1.00 54.94 94 ASN A N 1
ATOM 686 C CA . ASN A 1 95 ? 21.906 43.794 62.853 1.00 54.85 94 ASN A CA 1
ATOM 687 C C . ASN A 1 95 ? 22.744 45.019 62.416 1.00 55.83 94 ASN A C 1
ATOM 688 O O . ASN A 1 95 ? 23.808 45.275 62.993 1.00 56.36 94 ASN A O 1
ATOM 693 N N . GLY A 1 96 ? 22.269 45.739 61.405 1.00 50.61 95 GLY A N 1
ATOM 694 C CA . GLY A 1 96 ? 22.924 46.940 60.915 1.00 48.38 95 GLY A CA 1
ATOM 695 C C . GLY A 1 96 ? 23.840 46.761 59.725 1.00 49.73 95 GLY A C 1
ATOM 696 O O . GLY A 1 96 ? 24.343 47.757 59.210 1.00 49.72 95 GLY A O 1
ATOM 697 N N . GLU A 1 97 ? 24.090 45.524 59.276 1.00 43.10 96 GLU A N 1
ATOM 698 C CA . GLU A 1 97 ? 24.950 45.352 58.118 1.00 39.89 96 GLU A CA 1
ATOM 699 C C . GLU A 1 97 ? 24.152 45.630 56.846 1.00 41.79 96 GLU A C 1
ATOM 700 O O . GLU A 1 97 ? 22.915 45.511 56.842 1.00 40.49 96 GLU A O 1
ATOM 706 N N . ILE A 1 98 ? 24.857 45.963 55.761 1.00 36.14 97 ILE A N 1
ATOM 707 C CA . ILE A 1 98 ? 24.208 46.271 54.487 1.00 35.36 97 ILE A CA 1
ATOM 708 C C . ILE A 1 98 ? 23.499 45.012 53.965 1.00 38.39 97 ILE A C 1
ATOM 709 O O . ILE A 1 98 ? 24.031 43.911 54.082 1.00 37.06 97 ILE A O 1
ATOM 714 N N . ALA A 1 99 ? 22.269 45.202 53.471 1.00 36.91 98 ALA A N 1
ATOM 715 C CA . ALA A 1 99 ? 21.407 44.189 52.884 1.00 39.63 98 ALA A CA 1
ATOM 716 C C . ALA A 1 99 ? 22.010 43.642 51.590 1.00 43.70 98 ALA A C 1
ATOM 717 O O . ALA A 1 99 ? 22.791 44.338 50.930 1.00 42.68 98 ALA A O 1
ATOM 719 N N . ASN A 1 100 ? 21.630 42.414 51.207 1.00 39.60 99 ASN A N 1
ATOM 720 C CA . ASN A 1 100 ? 22.119 41.824 49.960 1.00 39.85 99 ASN A CA 1
ATOM 721 C C . ASN A 1 100 ? 21.354 42.365 48.734 1.00 45.29 99 ASN A C 1
ATOM 722 O O . ASN A 1 100 ? 21.887 42.351 47.629 1.00 46.47 99 ASN A O 1
ATOM 727 N N . ILE A 1 101 ? 20.113 42.817 48.926 1.00 41.75 100 ILE A N 1
ATOM 728 C CA . ILE A 1 101 ? 19.222 43.263 47.849 1.00 40.47 100 ILE A CA 1
ATOM 729 C C . ILE A 1 101 ? 18.941 44.758 47.971 1.00 40.28 100 ILE A C 1
ATOM 730 O O . ILE A 1 101 ? 18.662 45.258 49.055 1.00 39.67 100 ILE A O 1
ATOM 735 N N . PHE A 1 102 ? 19.012 45.460 46.831 1.00 35.15 101 PHE A N 1
ATOM 736 C CA . PHE A 1 102 ? 18.748 46.901 46.737 1.00 32.81 101 PHE A CA 1
ATOM 737 C C . PHE A 1 102 ? 17.582 47.085 45.799 1.00 36.84 101 PHE A C 1
ATOM 738 O O . PHE A 1 102 ? 17.703 46.787 44.614 1.00 36.41 101 PHE A O 1
ATOM 746 N N . LEU A 1 103 ? 16.437 47.514 46.337 1.00 34.31 102 LEU A N 1
ATOM 747 C CA . LEU A 1 103 ? 15.218 47.685 45.545 1.00 35.28 102 LEU A CA 1
ATOM 748 C C . LEU A 1 103 ? 14.944 49.166 45.242 1.00 38.16 102 LEU A C 1
ATOM 749 O O . LEU A 1 103 ? 13.798 49.565 45.011 1.00 38.97 102 LEU A O 1
ATOM 754 N N . ILE A 1 104 ? 16.013 49.973 45.189 1.00 33.69 103 ILE A N 1
ATOM 755 C CA . ILE A 1 104 ? 15.918 51.420 44.988 1.00 32.14 103 ILE A CA 1
ATOM 756 C C . ILE A 1 104 ? 16.992 51.912 44.008 1.00 32.59 103 ILE A C 1
ATOM 757 O O . ILE A 1 104 ? 17.992 51.237 43.783 1.00 31.14 103 ILE A O 1
ATOM 762 N N . ALA A 1 105 ? 16.776 53.100 43.443 1.00 30.06 104 ALA A N 1
ATOM 763 C CA . ALA A 1 105 ? 17.693 53.732 42.511 1.00 28.93 104 ALA A CA 1
ATOM 764 C C . ALA A 1 105 ? 18.888 54.340 43.271 1.00 32.47 104 ALA A C 1
ATOM 765 O O . ALA A 1 105 ? 18.680 54.860 44.372 1.00 33.01 104 ALA A O 1
ATOM 767 N N . PRO A 1 106 ? 20.127 54.326 42.710 1.00 28.10 105 PRO A N 1
ATOM 768 C CA . PRO A 1 106 ? 21.253 54.986 43.417 1.00 27.74 105 PRO A CA 1
ATOM 769 C C . PRO A 1 106 ? 21.044 56.492 43.517 1.00 31.19 105 PRO A C 1
ATOM 770 O O . PRO A 1 106 ? 20.299 57.053 42.725 1.00 31.16 105 PRO A O 1
ATOM 774 N N . ASP A 1 107 ? 21.721 57.166 44.446 1.00 27.64 106 ASP A N 1
ATOM 775 C CA . ASP A 1 107 ? 21.656 58.630 44.486 1.00 25.33 106 ASP A CA 1
ATOM 776 C C . ASP A 1 107 ? 22.491 59.192 43.345 1.00 26.94 106 ASP A C 1
ATOM 777 O O . ASP A 1 107 ? 22.189 60.242 42.788 1.00 26.30 106 ASP A O 1
ATOM 782 N N . TRP A 1 108 ? 23.533 58.462 42.975 1.00 25.32 107 TRP A N 1
ATOM 783 C CA . TRP A 1 108 ? 24.458 58.850 41.925 1.00 25.07 107 TRP A CA 1
ATOM 784 C C . TRP A 1 108 ? 24.898 57.592 41.170 1.00 28.30 107 TRP A C 1
ATOM 785 O O . TRP A 1 108 ? 25.432 56.658 41.781 1.00 27.86 107 TRP A O 1
ATOM 796 N N . THR A 1 109 ? 24.607 57.545 39.856 1.00 25.31 108 THR A N 1
ATOM 797 C CA . THR A 1 109 ? 24.984 56.399 39.031 1.00 26.58 108 THR A CA 1
ATOM 798 C C . THR A 1 109 ? 26.133 56.805 38.113 1.00 27.66 108 THR A C 1
ATOM 799 O O . THR A 1 109 ? 26.102 57.881 37.527 1.00 26.37 108 THR A O 1
ATOM 803 N N . ILE A 1 110 ? 27.149 55.951 38.001 1.00 26.36 109 ILE A N 1
ATOM 804 C CA . ILE A 1 110 ? 28.284 56.217 37.115 1.00 25.96 109 ILE A CA 1
ATOM 805 C C . ILE A 1 110 ? 28.449 55.036 36.176 1.00 29.22 109 ILE A C 1
ATOM 806 O O . ILE A 1 110 ? 28.578 53.902 36.625 1.00 27.51 109 ILE A O 1
ATOM 811 N N . GLU A 1 111 ? 28.409 55.319 34.864 1.00 26.13 110 GLU A N 1
ATOM 812 C CA . GLU A 1 111 ? 28.581 54.335 33.812 1.00 26.65 110 GLU A CA 1
ATOM 813 C C . GLU A 1 111 ? 29.802 54.694 33.019 1.00 30.20 110 GLU A C 1
ATOM 814 O O . GLU A 1 111 ? 30.000 55.859 32.678 1.00 29.67 110 GLU A O 1
ATOM 820 N N . ILE A 1 112 ? 30.631 53.710 32.745 1.00 27.38 111 ILE A N 1
ATOM 821 C CA . ILE A 1 112 ? 31.851 53.943 31.978 1.00 28.26 111 ILE A CA 1
ATOM 822 C C . ILE A 1 112 ? 31.777 53.106 30.721 1.00 32.85 111 ILE A C 1
ATOM 823 O O . ILE A 1 112 ? 31.620 51.887 30.806 1.00 31.53 111 ILE A O 1
ATOM 828 N N . LEU A 1 113 ? 31.887 53.760 29.555 1.00 29.42 112 LEU A N 1
ATOM 829 C CA . LEU A 1 113 ? 31.876 53.044 28.279 1.00 30.73 112 LEU A CA 1
ATOM 830 C C . LEU A 1 113 ? 33.114 52.195 28.093 1.00 35.74 112 LEU A C 1
ATOM 831 O O . LEU A 1 113 ? 34.193 52.509 28.598 1.00 34.72 112 LEU A O 1
ATOM 836 N N . SER A 1 114 ? 32.931 51.097 27.370 1.00 34.89 113 SER A N 1
ATOM 837 C CA . SER A 1 114 ? 33.989 50.167 26.971 1.00 36.79 113 SER A CA 1
ATOM 838 C C . SER A 1 114 ? 33.646 49.760 25.531 1.00 43.81 113 SER A C 1
ATOM 839 O O . SER A 1 114 ? 32.504 49.992 25.121 1.00 44.57 113 SER A O 1
ATOM 842 N N . PRO A 1 115 ? 34.606 49.291 24.698 1.00 42.39 114 PRO A N 1
ATOM 843 C CA . PRO A 1 115 ? 34.286 49.016 23.279 1.00 43.59 114 PRO A CA 1
ATOM 844 C C . PRO A 1 115 ? 32.998 48.220 22.982 1.00 49.89 114 PRO A C 1
ATOM 845 O O . PRO A 1 115 ? 32.330 48.534 21.994 1.00 50.71 114 PRO A O 1
ATOM 849 N N . ASP A 1 116 ? 32.650 47.197 23.792 1.00 46.27 115 ASP A N 1
ATOM 850 C CA . ASP A 1 116 ? 31.487 46.364 23.480 1.00 46.95 115 ASP A CA 1
ATOM 851 C C . ASP A 1 116 ? 30.178 46.850 24.132 1.00 46.26 115 ASP A C 1
ATOM 852 O O . ASP A 1 116 ? 29.132 46.241 23.923 1.00 45.87 115 ASP A O 1
ATOM 857 N N . GLN A 1 117 ? 30.228 47.956 24.886 1.00 39.92 116 GLN A N 1
ATOM 858 C CA . GLN A 1 117 ? 29.071 48.507 25.570 1.00 36.35 116 GLN A CA 1
ATOM 859 C C . GLN A 1 117 ? 28.143 49.227 24.590 1.00 40.49 116 GLN A C 1
ATOM 860 O O . GLN A 1 117 ? 28.605 49.845 23.631 1.00 40.95 116 GLN A O 1
ATOM 866 N N . SER A 1 118 ? 26.828 49.135 24.820 1.00 36.92 117 SER A N 1
ATOM 867 C CA . SER A 1 118 ? 25.850 49.881 24.027 1.00 35.33 117 SER A CA 1
ATOM 868 C C . SER A 1 118 ? 25.638 51.222 24.721 1.00 36.50 117 SER A C 1
ATOM 869 O O . SER A 1 118 ? 25.087 51.254 25.819 1.00 34.57 117 SER A O 1
ATOM 872 N N . GLN A 1 119 ? 26.113 52.326 24.110 1.00 35.04 118 GLN A N 1
ATOM 873 C CA . GLN A 1 119 ? 25.936 53.676 24.646 1.00 33.08 118 GLN A CA 1
ATOM 874 C C . GLN A 1 119 ? 24.429 54.034 24.721 1.00 37.11 118 GLN A C 1
ATOM 875 O O . GLN A 1 119 ? 24.013 54.725 25.645 1.00 36.05 118 GLN A O 1
ATOM 881 N N . THR A 1 120 ? 23.608 53.536 23.767 1.00 34.81 119 THR A N 1
ATOM 882 C CA . THR A 1 120 ? 22.160 53.781 23.789 1.00 33.89 119 THR A CA 1
ATOM 883 C C . THR A 1 120 ? 21.566 53.117 25.041 1.00 33.74 119 THR A C 1
ATOM 884 O O . THR A 1 120 ? 20.861 53.785 25.773 1.00 31.95 119 THR A O 1
ATOM 888 N N . LYS A 1 121 ? 21.887 51.836 25.301 1.00 31.62 120 LYS A N 1
ATOM 889 C CA . LYS A 1 121 ? 21.393 51.106 26.473 1.00 32.32 120 LYS A CA 1
ATOM 890 C C . LYS A 1 121 ? 21.776 51.833 27.774 1.00 34.59 120 LYS A C 1
ATOM 891 O O . LYS A 1 121 ? 20.924 52.005 28.649 1.00 32.25 120 LYS A O 1
ATOM 897 N N . VAL A 1 122 ? 23.039 52.271 27.881 1.00 31.87 121 VAL A N 1
ATOM 898 C CA . VAL A 1 122 ? 23.570 52.978 29.054 1.00 31.13 121 VAL A CA 1
ATOM 899 C C . VAL A 1 122 ? 22.812 54.273 29.293 1.00 32.61 121 VAL A C 1
ATOM 900 O O . VAL A 1 122 ? 22.476 54.567 30.444 1.00 30.85 121 VAL A O 1
ATOM 904 N N . THR A 1 123 ? 22.553 55.053 28.218 1.00 31.07 122 THR A N 1
ATOM 905 C CA . THR A 1 123 ? 21.817 56.327 28.318 1.00 31.38 122 THR A CA 1
ATOM 906 C C . THR A 1 123 ? 20.399 56.044 28.816 1.00 31.40 122 THR A C 1
ATOM 907 O O . THR A 1 123 ? 19.955 56.720 29.738 1.00 30.58 122 THR A O 1
ATOM 911 N N . LYS A 1 124 ? 19.730 55.015 28.262 1.00 29.23 123 LYS A N 1
ATOM 912 C CA . LYS A 1 124 ? 18.391 54.620 28.726 1.00 28.89 123 LYS A CA 1
ATOM 913 C C . LYS A 1 124 ? 18.429 54.254 30.221 1.00 32.03 123 LYS A C 1
ATOM 914 O O . LYS A 1 124 ? 17.528 54.638 30.959 1.00 31.79 123 LYS A O 1
ATOM 920 N N . ASN A 1 125 ? 19.446 53.488 30.650 1.00 28.80 124 ASN A N 1
ATOM 921 C CA . ASN A 1 125 ? 19.594 53.080 32.056 1.00 28.04 124 ASN A CA 1
ATOM 922 C C . ASN A 1 125 ? 19.764 54.290 32.970 1.00 31.40 124 ASN A C 1
ATOM 923 O O . ASN A 1 125 ? 19.119 54.349 34.018 1.00 29.62 124 ASN A O 1
ATOM 928 N N . ILE A 1 126 ? 20.575 55.275 32.558 1.00 28.54 125 ILE A N 1
ATOM 929 C CA . ILE A 1 126 ? 20.779 56.489 33.346 1.00 26.60 125 ILE A CA 1
ATOM 930 C C . ILE A 1 126 ? 19.462 57.251 33.414 1.00 29.42 125 ILE A C 1
ATOM 931 O O . ILE A 1 126 ? 19.065 57.685 34.496 1.00 28.37 125 ILE A O 1
ATOM 936 N N . LEU A 1 127 ? 18.758 57.388 32.279 1.00 27.44 126 LEU A N 1
ATOM 937 C CA . LEU A 1 127 ? 17.504 58.142 32.293 1.00 26.80 126 LEU A CA 1
ATOM 938 C C . LEU A 1 127 ? 16.432 57.438 33.141 1.00 29.97 126 LEU A C 1
ATOM 939 O O . LEU A 1 127 ? 15.639 58.124 33.787 1.00 29.84 126 LEU A O 1
ATOM 944 N N . HIS A 1 128 ? 16.439 56.090 33.184 1.00 28.10 127 HIS A N 1
ATOM 945 C CA . HIS A 1 128 ? 15.509 55.291 34.009 1.00 29.21 127 HIS A CA 1
ATOM 946 C C . HIS A 1 128 ? 15.824 55.548 35.500 1.00 32.59 127 HIS A C 1
ATOM 947 O O . HIS A 1 128 ? 14.900 55.707 36.291 1.00 32.50 127 HIS A O 1
ATOM 954 N N . CYS A 1 129 ? 17.121 55.650 35.870 1.00 29.01 128 CYS A N 1
ATOM 955 C CA . CYS A 1 129 ? 17.535 55.990 37.247 1.00 28.24 128 CYS A CA 1
ATOM 956 C C . CYS A 1 129 ? 16.938 57.329 37.681 1.00 30.04 128 CYS A C 1
ATOM 957 O O . CYS A 1 129 ? 16.357 57.423 38.770 1.00 29.22 128 CYS A O 1
ATOM 960 N N A LEU A 1 130 ? 17.083 58.363 36.831 0.50 26.07 129 LEU A N 1
ATOM 961 N N B LEU A 1 130 ? 17.076 58.351 36.825 0.50 26.22 129 LEU A N 1
ATOM 962 C CA A LEU A 1 130 ? 16.577 59.712 37.098 0.50 26.76 129 LEU A CA 1
ATOM 963 C CA B LEU A 1 130 ? 16.589 59.709 37.066 0.50 26.96 129 LEU A CA 1
ATOM 964 C C A LEU A 1 130 ? 15.063 59.718 37.279 0.50 32.83 129 LEU A C 1
ATOM 965 C C B LEU A 1 130 ? 15.073 59.749 37.224 0.50 33.01 129 LEU A C 1
ATOM 966 O O A LEU A 1 130 ? 14.553 60.484 38.097 0.50 33.45 129 LEU A O 1
ATOM 967 O O B LEU A 1 130 ? 14.566 60.574 37.985 0.50 33.79 129 LEU A O 1
ATOM 976 N N . LYS A 1 131 ? 14.355 58.837 36.549 1.00 29.54 130 LYS A N 1
ATOM 977 C CA A LYS A 1 131 ? 12.894 58.699 36.626 0.50 30.65 130 LYS A CA 1
ATOM 978 C CA B LYS A 1 131 ? 12.895 58.769 36.670 0.50 31.03 130 LYS A CA 1
ATOM 979 C C . LYS A 1 131 ? 12.473 58.134 38.003 1.00 35.30 130 LYS A C 1
ATOM 980 O O . LYS A 1 131 ? 11.331 58.320 38.430 1.00 35.67 130 LYS A O 1
ATOM 991 N N . HIS A 1 132 ? 13.401 57.433 38.699 1.00 30.81 131 HIS A N 1
ATOM 992 C CA . HIS A 1 132 ? 13.067 56.798 39.972 1.00 31.42 131 HIS A CA 1
ATOM 993 C C . HIS A 1 132 ? 13.832 57.370 41.168 1.00 36.33 131 HIS A C 1
ATOM 994 O O . HIS A 1 132 ? 13.955 56.699 42.189 1.00 35.79 131 HIS A O 1
ATOM 1001 N N . GLY A 1 133 ? 14.272 58.623 41.051 1.00 35.15 132 GLY A N 1
ATOM 1002 C CA . GLY A 1 133 ? 14.886 59.350 42.158 1.00 35.68 132 GLY A CA 1
ATOM 1003 C C . GLY A 1 133 ? 16.374 59.614 42.168 1.00 36.00 132 GLY A C 1
ATOM 1004 O O . GLY A 1 133 ? 16.860 60.260 43.094 1.00 35.81 132 GLY A O 1
ATOM 1005 N N . THR A 1 134 ? 17.133 59.104 41.184 1.00 31.03 133 THR A N 1
ATOM 1006 C CA . THR A 1 134 ? 18.582 59.339 41.168 1.00 27.28 133 THR A CA 1
ATOM 1007 C C . THR A 1 134 ? 18.838 60.848 41.042 1.00 29.97 133 THR A C 1
ATOM 1008 O O . THR A 1 134 ? 18.161 61.534 40.278 1.00 29.19 133 THR A O 1
ATOM 1012 N N . GLN A 1 135 ? 19.792 61.365 41.835 1.00 27.07 134 GLN A N 1
ATOM 1013 C CA . GLN A 1 135 ? 20.127 62.785 41.815 1.00 27.98 134 GLN A CA 1
ATOM 1014 C C . GLN A 1 135 ? 20.983 63.110 40.618 1.00 28.50 134 GLN A C 1
ATOM 1015 O O . GLN A 1 135 ? 20.849 64.189 40.060 1.00 29.39 134 GLN A O 1
ATOM 1029 N N . GLY A 1 137 ? 23.490 61.352 37.172 1.00 25.04 136 GLY A N 1
ATOM 1030 C CA . GLY A 1 137 ? 24.091 60.309 36.362 1.00 24.24 136 GLY A CA 1
ATOM 1031 C C . GLY A 1 137 ? 25.342 60.842 35.699 1.00 28.34 136 GLY A C 1
ATOM 1032 O O . GLY A 1 137 ? 25.383 62.004 35.288 1.00 27.17 136 GLY A O 1
ATOM 1033 N N . TRP A 1 138 ? 26.392 60.016 35.649 1.00 26.29 137 TRP A N 1
ATOM 1034 C CA . TRP A 1 138 ? 27.615 60.282 34.905 1.00 26.17 137 TRP A CA 1
ATOM 1035 C C . TRP A 1 138 ? 27.781 59.243 33.825 1.00 29.66 137 TRP A C 1
ATOM 1036 O O . TRP A 1 138 ? 27.729 58.046 34.121 1.00 30.01 137 TRP A O 1
ATOM 1047 N N . LEU A 1 139 ? 28.006 59.682 32.590 1.00 26.01 138 LEU A N 1
ATOM 1048 C CA A LEU A 1 139 ? 28.344 58.780 31.496 0.50 26.35 138 LEU A CA 1
ATOM 1049 C CA B LEU A 1 139 ? 28.327 58.799 31.472 0.50 26.43 138 LEU A CA 1
ATOM 1050 C C . LEU A 1 139 ? 29.756 59.160 31.083 1.00 29.77 138 LEU A C 1
ATOM 1051 O O . LEU A 1 139 ? 29.971 60.235 30.514 1.00 30.51 138 LEU A O 1
ATOM 1060 N N . ILE A 1 140 ? 30.721 58.325 31.457 1.00 26.04 139 ILE A N 1
ATOM 1061 C CA . ILE A 1 140 ? 32.146 58.544 31.178 1.00 26.74 139 ILE A CA 1
ATOM 1062 C C . ILE A 1 140 ? 32.505 57.837 29.877 1.00 31.05 139 ILE A C 1
ATOM 1063 O O . ILE A 1 140 ? 32.234 56.646 29.722 1.00 31.59 139 ILE A O 1
ATOM 1068 N N . ASP A 1 141 ? 33.100 58.578 28.944 1.00 27.91 140 ASP A N 1
ATOM 1069 C CA . ASP A 1 141 ? 33.548 58.039 27.662 1.00 28.99 140 ASP A CA 1
ATOM 1070 C C . ASP A 1 141 ? 35.083 58.121 27.626 1.00 33.32 140 ASP A C 1
ATOM 1071 O O . ASP A 1 141 ? 35.615 59.178 27.280 1.00 33.01 140 ASP A O 1
ATOM 1076 N N . PRO A 1 142 ? 35.807 57.043 27.997 1.00 31.49 141 PRO A N 1
ATOM 1077 C CA . PRO A 1 142 ? 37.289 57.123 28.039 1.00 33.14 141 PRO A CA 1
ATOM 1078 C C . PRO A 1 142 ? 37.907 57.519 26.707 1.00 40.43 141 PRO A C 1
ATOM 1079 O O . PRO A 1 142 ? 38.753 58.411 26.698 1.00 39.10 141 PRO A O 1
ATOM 1083 N N . ASP A 1 143 ? 37.428 56.938 25.585 1.00 39.88 142 ASP A N 1
ATOM 1084 C CA . ASP A 1 143 ? 37.968 57.236 24.270 1.00 42.60 142 ASP A CA 1
ATOM 1085 C C . ASP A 1 143 ? 37.863 58.706 23.904 1.00 46.06 142 ASP A C 1
ATOM 1086 O O . ASP A 1 143 ? 38.795 59.243 23.315 1.00 47.58 142 ASP A O 1
ATOM 1091 N N . GLU A 1 144 ? 36.745 59.352 24.231 1.00 40.54 143 GLU A N 1
ATOM 1092 C CA . GLU A 1 144 ? 36.553 60.756 23.899 1.00 39.72 143 GLU A CA 1
ATOM 1093 C C . GLU A 1 144 ? 36.951 61.662 25.051 1.00 40.68 143 GLU A C 1
ATOM 1094 O O . GLU A 1 144 ? 36.771 62.871 24.933 1.00 41.18 143 GLU A O 1
ATOM 1100 N N . GLN A 1 145 ? 37.433 61.093 26.184 1.00 35.04 144 GLN A N 1
ATOM 1101 C CA . GLN A 1 145 ? 37.811 61.845 27.408 1.00 32.96 144 GLN A CA 1
ATOM 1102 C C . GLN A 1 145 ? 36.709 62.869 27.728 1.00 36.12 144 GLN A C 1
ATOM 1103 O O . GLN A 1 145 ? 36.942 64.066 27.898 1.00 35.18 144 GLN A O 1
ATOM 1109 N N . THR A 1 146 ? 35.476 62.368 27.769 1.00 32.70 145 THR A N 1
ATOM 1110 C CA . THR A 1 146 ? 34.298 63.169 27.962 1.00 31.74 145 THR A CA 1
ATOM 1111 C C . THR A 1 146 ? 33.447 62.577 29.060 1.00 34.08 145 THR A C 1
ATOM 1112 O O . THR A 1 146 ? 33.409 61.356 29.241 1.00 32.03 145 THR A O 1
ATOM 1116 N N . VAL A 1 147 ? 32.784 63.455 29.806 1.00 29.88 146 VAL A N 1
ATOM 1117 C CA . VAL A 1 147 ? 31.791 63.043 30.786 1.00 27.96 146 VAL A CA 1
ATOM 1118 C C . VAL A 1 147 ? 30.476 63.758 30.461 1.00 31.10 146 VAL A C 1
ATOM 1119 O O . VAL A 1 147 ? 30.449 64.989 30.360 1.00 30.92 146 VAL A O 1
ATOM 1123 N N . PHE A 1 148 ? 29.390 62.983 30.310 1.00 27.02 147 PHE A N 1
ATOM 1124 C CA . PHE A 1 148 ? 28.046 63.546 30.194 1.00 26.67 147 PHE A CA 1
ATOM 1125 C C . PHE A 1 148 ? 27.447 63.513 31.572 1.00 30.54 147 PHE A C 1
ATOM 1126 O O . PHE A 1 148 ? 27.530 62.479 32.251 1.00 29.00 147 PHE A O 1
ATOM 1134 N N . VAL A 1 149 ? 26.885 64.634 32.008 1.00 27.40 148 VAL A N 1
ATOM 1135 C CA . VAL A 1 149 ? 26.262 64.772 33.329 1.00 25.27 148 VAL A CA 1
ATOM 1136 C C . VAL A 1 149 ? 24.747 64.884 33.143 1.00 28.88 148 VAL A C 1
ATOM 1137 O O . VAL A 1 149 ? 24.261 65.768 32.429 1.00 28.01 148 VAL A O 1
A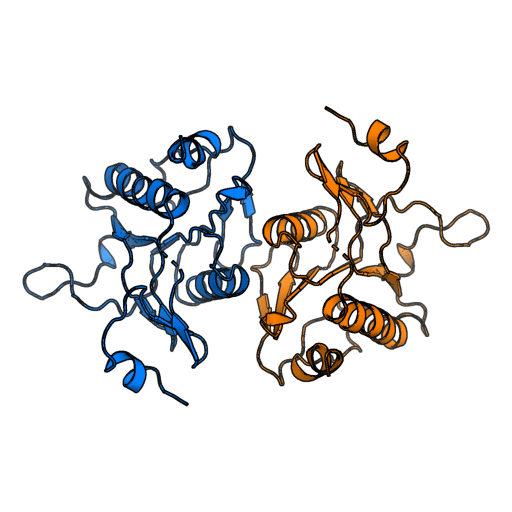TOM 1141 N N . TYR A 1 150 ? 24.013 64.001 33.824 1.00 25.67 149 TYR A N 1
ATOM 1142 C CA . TYR A 1 150 ? 22.564 63.912 33.781 1.00 25.45 149 TYR A CA 1
ATOM 1143 C C . TYR A 1 150 ? 21.939 64.279 35.136 1.00 29.99 149 TYR A C 1
ATOM 1144 O O . TYR A 1 150 ? 22.290 63.675 36.134 1.00 29.14 149 TYR A O 1
ATOM 1153 N N . ARG A 1 151 ? 21.020 65.261 35.147 1.00 28.50 150 ARG A N 1
ATOM 1154 C CA A ARG A 1 151 ? 20.282 65.697 36.334 0.50 29.40 150 ARG A CA 1
ATOM 1155 C CA B ARG A 1 151 ? 20.279 65.695 36.333 0.50 29.35 150 ARG A CA 1
ATOM 1156 C C . ARG A 1 151 ? 18.793 65.646 36.016 1.00 33.50 150 ARG A C 1
ATOM 1157 O O . ARG A 1 151 ? 18.431 65.833 34.840 1.00 32.69 150 ARG A O 1
ATOM 1172 N N . PRO A 1 152 ? 17.899 65.362 36.993 1.00 32.25 151 PRO A N 1
ATOM 1173 C CA . PRO A 1 152 ? 16.468 65.288 36.652 1.00 32.20 151 PRO A CA 1
ATOM 1174 C C . PRO A 1 152 ? 15.942 66.583 36.049 1.00 34.46 151 PRO A C 1
ATOM 1175 O O . PRO A 1 152 ? 16.261 67.669 36.528 1.00 33.57 151 PRO A O 1
ATOM 1179 N N . GLN A 1 153 ? 15.179 66.448 34.952 1.00 31.61 152 GLN A N 1
ATOM 1180 C CA . GLN A 1 153 ? 14.509 67.525 34.226 1.00 33.84 152 GLN A CA 1
ATOM 1181 C C . GLN A 1 153 ? 15.492 68.601 33.713 1.00 38.82 152 GLN A C 1
ATOM 1182 O O . GLN A 1 153 ? 15.093 69.735 33.476 1.00 40.35 152 GLN A O 1
ATOM 1188 N N . GLN A 1 154 ? 16.748 68.237 33.491 1.00 32.85 153 GLN A N 1
ATOM 1189 C CA . GLN A 1 154 ? 17.731 69.190 32.963 1.00 33.03 153 GLN A CA 1
ATOM 1190 C C . GLN A 1 154 ? 18.363 68.624 31.718 1.00 32.86 153 GLN A C 1
ATOM 1191 O O . GLN A 1 154 ? 18.585 67.426 31.650 1.00 31.51 153 GLN A O 1
ATOM 1197 N N . GLU A 1 155 ? 18.694 69.478 30.744 1.00 28.53 154 GLU A N 1
ATOM 1198 C CA . GLU A 1 155 ? 19.401 69.097 29.520 1.00 27.86 154 GLU A CA 1
ATOM 1199 C C . GLU A 1 155 ? 20.719 68.435 29.900 1.00 33.48 154 GLU A C 1
ATOM 1200 O O . GLU A 1 155 ? 21.322 68.816 30.914 1.00 32.67 154 GLU A O 1
ATOM 1206 N N . THR A 1 156 ? 21.158 67.427 29.121 1.00 31.27 155 THR A N 1
ATOM 1207 C CA . THR A 1 156 ? 22.437 66.741 29.368 1.00 30.63 155 THR A CA 1
ATOM 1208 C C . THR A 1 156 ? 23.555 67.788 29.313 1.00 33.87 155 THR A C 1
ATOM 1209 O O . THR A 1 156 ? 23.505 68.685 28.461 1.00 32.66 155 THR A O 1
ATOM 1213 N N . GLU A 1 157 ? 24.534 67.698 30.226 1.00 30.13 156 GLU A N 1
ATOM 1214 C CA . GLU A 1 157 ? 25.675 68.638 30.240 1.00 30.96 156 GLU A CA 1
ATOM 1215 C C . GLU A 1 157 ? 26.932 67.910 29.818 1.00 33.68 156 GLU A C 1
ATOM 1216 O O . GLU A 1 157 ? 27.092 66.738 30.147 1.00 33.43 156 GLU A O 1
ATOM 1222 N N . VAL A 1 158 ? 27.811 68.585 29.077 1.00 32.49 157 VAL A N 1
ATOM 1223 C CA . VAL A 1 158 ? 29.037 67.992 28.522 1.00 32.29 157 VAL A CA 1
ATOM 1224 C C . VAL A 1 158 ? 30.259 68.588 29.191 1.00 35.64 157 VAL A C 1
ATOM 1225 O O . VAL A 1 158 ? 30.389 69.816 29.233 1.00 36.47 157 VAL A O 1
ATOM 1229 N N . PHE A 1 159 ? 31.196 67.729 29.613 1.00 31.43 158 PHE A N 1
ATOM 1230 C CA . PHE A 1 159 ? 32.479 68.151 30.200 1.00 30.81 158 PHE A CA 1
ATOM 1231 C C . PHE A 1 159 ? 33.598 67.459 29.434 1.00 34.48 158 PHE A C 1
ATOM 1232 O O . PHE A 1 159 ? 33.621 66.225 29.362 1.00 34.15 158 PHE A O 1
ATOM 1240 N N . ASP A 1 160 ? 34.488 68.242 28.796 1.00 33.00 159 ASP A N 1
ATOM 1241 C CA . ASP A 1 160 ? 35.598 67.658 28.050 1.00 34.38 159 ASP A CA 1
ATOM 1242 C C . ASP A 1 160 ? 36.864 68.538 28.019 1.00 41.34 159 ASP A C 1
ATOM 1243 O O . ASP A 1 160 ? 37.843 68.144 27.400 1.00 40.92 159 ASP A O 1
ATOM 1248 N N . GLU A 1 161 ? 36.838 69.721 28.658 1.00 40.48 160 GLU A N 1
ATOM 1249 C CA . GLU A 1 161 ? 38.020 70.594 28.748 1.00 41.53 160 GLU A CA 1
ATOM 1250 C C . GLU A 1 161 ? 38.908 70.022 29.842 1.00 44.12 160 GLU A C 1
ATOM 1251 O O . GLU A 1 161 ? 38.388 69.706 30.913 1.00 42.16 160 GLU A O 1
ATOM 1257 N N . PRO A 1 162 ? 40.226 69.843 29.610 1.00 41.43 161 PRO A N 1
ATOM 1258 C CA . PRO A 1 162 ? 41.074 69.200 30.634 1.00 40.33 161 PRO A CA 1
ATOM 1259 C C . PRO A 1 162 ? 41.002 69.818 32.022 1.00 43.60 161 PRO A C 1
ATOM 1260 O O . PRO A 1 162 ? 40.984 69.069 32.981 1.00 41.59 161 PRO A O 1
ATOM 1264 N N . ASP A 1 163 ? 40.942 71.151 32.135 1.00 43.33 162 ASP A N 1
ATOM 1265 C CA . ASP A 1 163 ? 40.915 71.813 33.441 1.00 44.20 162 ASP A CA 1
ATOM 1266 C C . ASP A 1 163 ? 39.504 71.908 34.051 1.00 46.54 162 ASP A C 1
ATOM 1267 O O . ASP A 1 163 ? 39.384 72.304 35.202 1.00 47.67 162 ASP A O 1
ATOM 1272 N N . ALA A 1 164 ? 38.454 71.526 33.313 1.00 40.92 163 ALA A N 1
ATOM 1273 C CA . ALA A 1 164 ? 37.093 71.631 3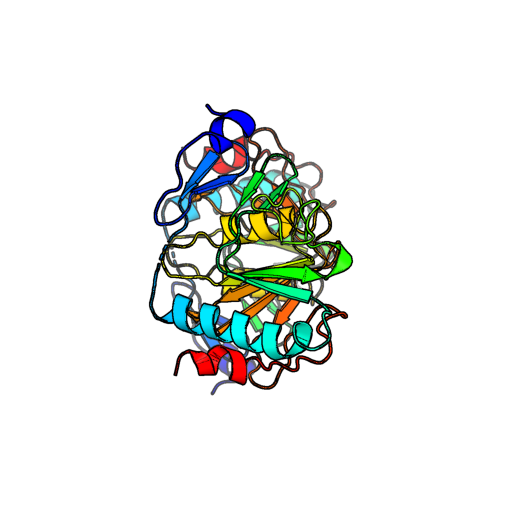3.832 1.00 38.82 163 ALA A CA 1
ATOM 1274 C C . ALA A 1 164 ? 36.817 70.613 34.929 1.00 41.34 163 ALA A C 1
ATOM 1275 O O . ALA A 1 164 ? 37.198 69.446 34.807 1.00 39.38 163 ALA A O 1
ATOM 1277 N N . LEU A 1 165 ? 36.165 71.059 36.007 1.00 38.61 164 LEU A N 1
ATOM 1278 C CA . LEU A 1 165 ? 35.746 70.174 37.099 1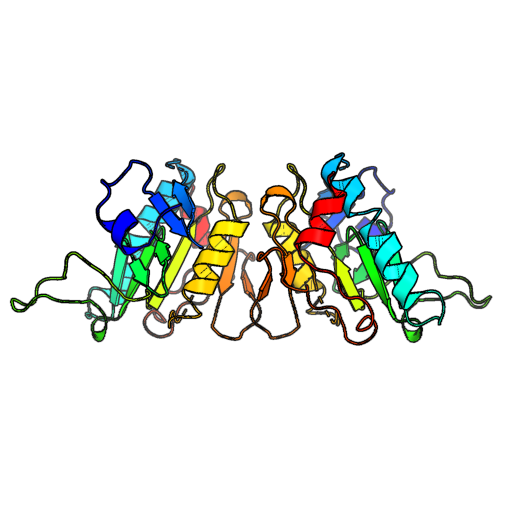.00 37.09 164 LEU A CA 1
ATOM 1279 C C . LEU A 1 165 ? 34.445 69.525 36.732 1.00 40.15 164 LEU A C 1
ATOM 1280 O O . LEU A 1 165 ? 33.545 70.195 36.227 1.00 40.61 164 LEU A O 1
ATOM 1285 N N . VAL A 1 166 ? 34.322 68.227 36.977 1.00 34.22 165 VAL A N 1
ATOM 1286 C CA . VAL A 1 166 ? 33.086 67.522 36.646 1.00 30.79 165 VAL A CA 1
ATOM 1287 C C . VAL A 1 166 ? 32.131 67.723 37.823 1.00 34.08 165 VAL A C 1
ATOM 1288 O O . VAL A 1 166 ? 32.535 67.468 38.951 1.00 32.60 165 VAL A O 1
ATOM 1292 N N . PRO A 1 167 ? 30.887 68.190 37.605 1.00 31.14 166 PRO A N 1
ATOM 1293 C CA . PRO A 1 167 ? 29.960 68.353 38.737 1.00 30.26 166 PRO A CA 1
ATOM 1294 C C . PRO A 1 167 ? 29.693 67.049 39.475 1.00 31.65 166 PRO A C 1
ATOM 1295 O O . PRO A 1 167 ? 29.637 65.952 38.885 1.00 28.72 166 PRO A O 1
ATOM 1299 N N . VAL A 1 168 ? 29.470 67.190 40.761 1.00 27.85 167 VAL A N 1
ATOM 1300 C CA . VAL A 1 168 ? 29.184 66.068 41.647 1.00 27.52 167 VAL A CA 1
ATOM 1301 C C . VAL A 1 168 ? 27.904 66.381 42.421 1.00 32.72 167 VAL A C 1
ATOM 1302 O O . VAL A 1 168 ? 27.574 67.561 42.5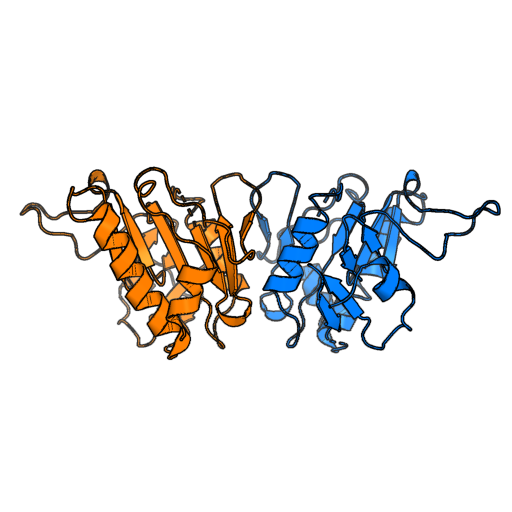69 1.00 31.89 167 VAL A O 1
ATOM 1306 N N . PRO A 1 169 ? 27.155 65.379 42.938 1.00 29.87 168 PRO A N 1
ATOM 1307 C CA . PRO A 1 169 ? 25.983 65.717 43.779 1.00 29.94 168 PRO A CA 1
ATOM 1308 C C . PRO A 1 169 ? 26.435 66.493 45.013 1.00 32.34 168 PRO A C 1
ATOM 1309 O O . PRO A 1 169 ? 27.603 66.389 45.405 1.00 30.69 168 PRO A O 1
ATOM 1313 N N . SER A 1 170 ? 25.549 67.313 45.595 1.00 30.84 169 SER A N 1
ATOM 1314 C CA . SER A 1 170 ? 25.950 68.170 46.713 1.00 31.90 169 SER A CA 1
ATOM 1315 C C . SER A 1 170 ? 26.481 67.354 47.927 1.00 35.25 169 SER A C 1
ATOM 1316 O O . SER A 1 170 ? 27.396 67.844 48.601 1.00 35.01 169 SER A O 1
ATOM 1319 N N . PHE A 1 171 ? 26.009 66.104 48.153 1.00 29.81 170 PHE A N 1
ATOM 1320 C CA . PHE A 1 171 ? 26.559 65.327 49.279 1.00 30.22 170 PHE A CA 1
ATOM 1321 C C . PHE A 1 171 ? 28.061 65.018 49.051 1.00 34.86 170 PHE A C 1
ATOM 1322 O O . PHE A 1 171 ? 28.775 64.790 50.024 1.00 35.61 170 PHE A O 1
ATOM 1330 N N . ALA A 1 172 ? 28.528 65.005 47.775 1.00 29.54 171 ALA A N 1
ATOM 1331 C CA . ALA A 1 172 ? 29.922 64.728 47.450 1.00 29.54 171 ALA A CA 1
ATOM 1332 C C . ALA A 1 172 ? 30.690 66.006 47.023 1.00 34.72 171 ALA A C 1
ATOM 1333 O O . ALA A 1 172 ? 31.766 65.898 46.432 1.00 34.41 171 ALA A O 1
ATOM 1335 N N . SER A 1 173 ? 30.169 67.204 47.360 1.00 32.38 172 SER A N 1
ATOM 1336 C CA . SER A 1 173 ? 30.729 68.505 46.940 1.00 33.58 172 SER A CA 1
ATOM 1337 C C . SER A 1 173 ? 32.214 68.715 47.302 1.00 38.82 172 SER A C 1
ATOM 1338 O O . SER A 1 173 ? 32.850 69.555 46.669 1.00 38.96 172 SER A O 1
ATOM 1341 N N . GLU A 1 174 ? 32.770 67.966 48.279 1.00 35.33 173 GLU A N 1
ATOM 1342 C CA . GLU A 1 174 ? 34.205 68.084 48.615 1.00 35.81 173 GLU A CA 1
ATOM 1343 C C . GLU A 1 174 ? 35.092 67.442 47.529 1.00 38.86 173 GLU A C 1
ATOM 1344 O O . GLU A 1 174 ? 36.296 67.693 47.500 1.00 39.01 173 GLU A O 1
ATOM 1350 N N . LEU A 1 175 ? 34.496 66.613 46.640 1.00 33.33 174 LEU A N 1
ATOM 1351 C CA . LEU A 1 175 ? 35.246 66.002 45.539 1.00 33.41 174 LEU A CA 1
ATOM 1352 C C . LEU A 1 175 ? 35.417 66.999 44.399 1.00 37.15 174 LEU A C 1
ATOM 1353 O O . LEU A 1 175 ? 34.426 67.402 43.778 1.00 35.38 174 LEU A O 1
ATOM 1358 N N . HIS A 1 176 ? 36.668 67.371 44.105 1.00 35.11 175 HIS A N 1
ATOM 1359 C CA . HIS A 1 176 ? 36.973 68.286 42.996 1.00 36.12 175 HIS A CA 1
ATOM 1360 C C . HIS A 1 176 ? 37.758 67.518 41.972 1.00 37.64 175 HIS A C 1
ATOM 1361 O O . HIS A 1 176 ? 38.975 67.385 42.089 1.00 37.17 175 HIS A O 1
ATOM 1368 N N . LEU A 1 177 ? 37.048 66.946 40.998 1.00 33.25 176 LEU A N 1
ATOM 1369 C CA . LEU A 1 177 ? 37.666 66.097 39.994 1.00 31.86 176 LEU A CA 1
ATOM 1370 C C . LEU A 1 177 ? 37.646 66.748 38.625 1.00 34.96 176 LEU A C 1
ATOM 1371 O O . LEU A 1 177 ? 36.574 66.990 38.065 1.00 33.44 176 LEU A O 1
ATOM 1376 N N . SER A 1 178 ? 38.839 67.042 38.087 1.00 32.75 177 SER A N 1
ATOM 1377 C CA . SER A 1 178 ? 38.937 67.613 36.750 1.00 32.22 177 SER A CA 1
ATOM 1378 C C . SER A 1 178 ? 38.887 66.502 35.711 1.00 33.99 177 SER A C 1
ATOM 1379 O O . SER A 1 178 ? 39.146 65.342 36.043 1.00 31.96 177 SER A O 1
ATOM 1382 N N . ILE A 1 179 ? 38.606 66.861 34.453 1.00 31.36 178 ILE A N 1
ATOM 1383 C CA . ILE A 1 179 ? 38.621 65.937 33.307 1.00 29.83 178 ILE A CA 1
ATOM 1384 C C . ILE A 1 179 ? 40.036 65.324 33.190 1.00 36.61 178 ILE A C 1
ATOM 1385 O O . ILE A 1 179 ? 40.172 64.098 33.095 1.00 35.55 178 ILE A O 1
ATOM 1390 N N . LYS A 1 180 ? 41.080 66.172 33.279 1.00 36.15 179 LYS A N 1
ATOM 1391 C CA . LYS A 1 180 ? 42.480 65.746 33.168 1.00 37.99 179 LYS A CA 1
ATOM 1392 C C . LYS A 1 180 ? 42.821 64.707 34.266 1.00 40.28 179 LYS A C 1
ATOM 1393 O O . LYS A 1 180 ? 43.446 63.693 33.951 1.00 38.92 179 LYS A O 1
ATOM 1399 N N . ASP A 1 181 ? 42.334 64.911 35.507 1.00 35.99 180 ASP A N 1
ATOM 1400 C CA . ASP A 1 181 ? 42.567 63.986 36.619 1.00 36.30 180 ASP A CA 1
ATOM 1401 C C . ASP A 1 181 ? 41.888 62.651 36.372 1.00 38.65 180 ASP A C 1
ATOM 1402 O O . ASP A 1 181 ? 42.498 61.607 36.606 1.00 38.42 180 ASP A O 1
ATOM 1407 N N . LEU A 1 182 ? 40.628 62.682 35.911 1.00 34.06 181 LEU A N 1
ATOM 1408 C CA . LEU A 1 182 ? 39.869 61.474 35.645 1.00 33.44 181 LEU A CA 1
ATOM 1409 C C . LEU A 1 182 ? 40.570 60.586 34.612 1.00 36.94 181 LEU A C 1
ATOM 1410 O O . LEU A 1 182 ? 40.784 59.407 34.868 1.00 35.60 181 LEU A O 1
ATOM 1415 N N . PHE A 1 183 ? 40.895 61.137 33.441 1.00 34.80 182 PHE A N 1
ATOM 1416 C CA . PHE A 1 183 ? 41.462 60.341 32.357 1.00 34.75 182 PHE A CA 1
ATOM 1417 C C . PHE A 1 183 ? 42.976 60.068 32.546 1.00 41.00 182 PHE A C 1
ATOM 1418 O O . PHE A 1 183 ? 43.507 59.175 31.889 1.00 42.67 182 PHE A O 1
ATOM 1426 N N . SER A 1 184 ? 43.620 60.692 33.547 1.00 38.96 183 SER A N 1
ATOM 1427 C CA . SER A 1 184 ? 45.010 60.371 33.901 1.00 41.04 183 SER A CA 1
ATOM 1428 C C . SER A 1 184 ? 45.066 58.967 34.556 1.00 47.52 183 SER A C 1
ATOM 1429 O O . SER A 1 184 ? 46.139 58.355 34.645 1.00 48.61 183 SER A O 1
ATOM 1432 N N . TRP A 1 185 ? 43.901 58.462 35.019 1.00 42.52 184 TRP A N 1
ATOM 1433 C CA . TRP A 1 185 ? 43.811 57.140 35.641 1.00 43.01 184 TRP A CA 1
ATOM 1434 C C . TRP A 1 185 ? 44.055 56.029 34.609 1.00 48.54 184 TRP A C 1
ATOM 1435 O O . TRP A 1 185 ? 44.189 54.867 34.997 1.00 48.99 184 TRP A O 1
ATOM 1446 N N . LEU A 1 186 ? 44.154 56.397 33.308 1.00 44.87 185 LEU A N 1
ATOM 1447 C CA . LEU A 1 186 ? 44.465 55.500 32.200 1.00 45.79 185 LEU A CA 1
ATOM 1448 C C . LEU A 1 186 ? 45.973 55.333 32.026 1.00 52.72 185 LEU A C 1
ATOM 1449 O O . LEU A 1 186 ? 46.425 54.394 31.346 1.00 52.78 185 LEU A O 1
ATOM 1454 N N . LEU A 1 187 ? 46.751 56.260 32.618 1.00 50.54 186 LEU A N 1
ATOM 1455 C CA . LEU A 1 187 ? 48.216 56.295 32.521 1.00 60.32 186 LEU A CA 1
ATOM 1456 C C . LEU A 1 187 ? 48.883 55.306 33.468 1.00 49.83 186 LEU A C 1
ATOM 1457 O O . LEU A 1 187 ? 48.326 55.019 34.542 1.00 57.05 186 LEU A O 1
ATOM 1463 N N . PRO B 1 9 ? 45.759 72.430 15.119 1.00 105.38 8 PRO B N 1
ATOM 1464 C CA . PRO B 1 9 ? 46.077 73.861 15.217 1.00 107.64 8 PRO B CA 1
ATOM 1465 C C . PRO B 1 9 ? 45.465 74.646 14.048 1.00 111.06 8 PRO B C 1
ATOM 1466 O O . PRO B 1 9 ? 46.173 75.020 13.108 1.00 113.14 8 PRO B O 1
ATOM 1470 N N . ILE B 1 10 ? 44.137 74.881 14.096 1.00 104.46 9 ILE B N 1
ATOM 1471 C CA . ILE B 1 10 ? 43.405 75.561 13.018 1.00 104.03 9 ILE B CA 1
ATOM 1472 C C . ILE B 1 10 ? 42.193 76.343 13.574 1.00 106.68 9 ILE B C 1
ATOM 1473 O O . ILE B 1 10 ? 41.555 75.899 14.538 1.00 104.30 9 ILE B O 1
ATOM 1478 N N . THR B 1 11 ? 41.887 77.507 12.956 1.00 103.69 10 THR B N 1
ATOM 1479 C CA . THR B 1 11 ? 40.729 78.339 13.319 1.00 102.32 10 THR B CA 1
ATOM 1480 C C . THR B 1 11 ? 39.560 77.968 12.423 1.00 101.39 10 THR B C 1
ATOM 1481 O O . THR B 1 11 ? 39.762 77.293 11.406 1.00 99.95 10 THR B O 1
ATOM 1485 N N . LEU B 1 12 ? 38.347 78.437 12.772 1.00 95.71 11 LEU B N 1
ATOM 1486 C CA . LEU B 1 12 ? 37.155 78.180 11.965 1.00 93.46 11 LEU B CA 1
ATOM 1487 C C . LEU B 1 12 ? 37.289 78.857 10.583 1.00 99.01 11 LEU B C 1
ATOM 1488 O O . LEU B 1 12 ? 37.042 78.198 9.570 1.00 97.25 11 LEU B O 1
ATOM 1493 N N . ASP B 1 13 ? 37.736 80.140 10.548 1.00 98.80 12 ASP B N 1
ATOM 1494 C CA . ASP B 1 13 ? 37.936 80.918 9.311 1.00 101.24 12 ASP B CA 1
ATOM 1495 C C . ASP B 1 13 ? 38.897 80.201 8.354 1.00 102.33 12 ASP B C 1
ATOM 1496 O O . ASP B 1 13 ? 38.611 80.118 7.157 1.00 101.98 12 ASP B O 1
ATOM 1501 N N . GLU B 1 14 ? 39.993 79.631 8.901 1.00 96.85 13 GLU B N 1
ATOM 1502 C CA . GLU B 1 14 ? 40.977 78.851 8.152 1.00 96.30 13 GLU B CA 1
ATOM 1503 C C . GLU B 1 14 ? 40.345 77.549 7.646 1.00 94.45 13 GLU B C 1
ATOM 1504 O O . GLU B 1 14 ? 40.513 77.209 6.473 1.00 93.49 13 GLU B O 1
ATOM 1510 N N . PHE B 1 15 ? 39.585 76.841 8.522 1.00 87.15 14 PHE B N 1
ATOM 1511 C CA . PHE B 1 15 ? 38.917 75.580 8.182 1.00 83.57 14 PHE B CA 1
ATOM 1512 C C . PHE B 1 15 ? 37.972 75.748 6.983 1.00 89.12 14 PHE B C 1
ATOM 1513 O O . PHE B 1 15 ? 37.923 74.877 6.110 1.00 85.87 14 PHE B O 1
ATOM 1521 N N . LEU B 1 16 ? 37.197 76.844 6.970 1.00 90.54 15 LEU B N 1
ATOM 1522 C CA . LEU B 1 16 ? 36.195 77.112 5.937 1.00 92.56 15 LEU B CA 1
ATOM 1523 C C . LEU B 1 16 ? 36.818 77.420 4.559 1.00 100.30 15 LEU B C 1
ATOM 1524 O O . LEU B 1 16 ? 36.120 77.339 3.548 1.00 100.44 15 LEU B O 1
ATOM 1529 N N . LYS B 1 17 ? 38.122 77.717 4.509 1.00 99.67 16 LYS B N 1
ATOM 1530 C CA . LYS B 1 17 ? 38.816 77.958 3.238 1.00 102.58 16 LYS B CA 1
ATOM 1531 C C . LYS B 1 17 ? 39.269 76.622 2.615 1.00 106.32 16 LYS B C 1
ATOM 1532 O O . LYS B 1 17 ? 39.575 76.578 1.422 1.00 107.03 16 LYS B O 1
ATOM 1538 N N . LEU B 1 18 ? 39.300 75.539 3.425 1.00 100.97 17 LEU B N 1
ATOM 1539 C CA . LEU B 1 18 ? 39.746 74.206 3.007 1.00 100.13 17 LEU B CA 1
ATOM 1540 C C . LEU B 1 18 ? 38.748 73.519 2.048 1.00 104.74 17 LEU B C 1
ATOM 1541 O O . LEU B 1 18 ? 37.559 73.850 2.078 1.00 103.99 17 LEU B O 1
ATOM 1546 N N . PRO B 1 19 ? 39.204 72.553 1.199 1.00 102.64 18 PRO B N 1
ATOM 1547 C CA . PRO B 1 19 ? 38.262 71.877 0.284 1.00 102.39 18 PRO B CA 1
ATOM 1548 C C . PRO B 1 19 ? 37.361 70.851 0.983 1.00 103.11 18 PRO B C 1
ATOM 1549 O O . PRO B 1 19 ? 37.744 70.314 2.023 1.00 101.01 18 PRO B O 1
ATOM 1553 N N . GLU B 1 20 ? 36.179 70.555 0.394 1.00 99.28 19 GLU B N 1
ATOM 1554 C CA . GLU B 1 20 ? 35.241 69.559 0.935 1.00 96.31 19 GLU B CA 1
ATOM 1555 C C . GLU B 1 20 ? 35.838 68.140 0.769 1.00 96.49 19 GLU B C 1
ATOM 1556 O O . GLU B 1 20 ? 36.661 67.918 -0.125 1.00 97.08 19 GLU B O 1
ATOM 1562 N N . THR B 1 21 ? 35.475 67.211 1.676 1.00 87.49 20 THR B N 1
ATOM 1563 C CA . THR B 1 21 ? 35.961 65.821 1.672 1.00 84.93 20 THR B CA 1
ATOM 1564 C C . THR B 1 21 ? 34.788 64.843 1.557 1.00 85.55 20 THR B C 1
ATOM 1565 O O . THR B 1 21 ? 33.643 65.257 1.739 1.00 85.34 20 THR B O 1
ATOM 1569 N N . GLU B 1 22 ? 35.063 63.554 1.249 1.00 80.50 21 GLU B N 1
ATOM 1570 C CA . GLU B 1 22 ? 34.021 62.521 1.194 1.00 79.86 21 GLU B CA 1
ATOM 1571 C C . GLU B 1 22 ? 34.465 61.328 2.027 1.00 82.81 21 GLU B C 1
ATOM 1572 O O . GLU B 1 22 ? 35.407 60.635 1.629 1.00 83.45 21 GLU B O 1
ATOM 1574 N N . PRO B 1 23 ? 33.869 61.117 3.230 1.00 75.78 22 PRO B N 1
ATOM 1575 C CA . PRO B 1 23 ? 32.738 61.859 3.836 1.00 74.04 22 PRO B CA 1
ATOM 1576 C C . PRO B 1 23 ? 33.124 63.272 4.280 1.00 78.09 22 PRO B C 1
ATOM 1577 O O . PRO B 1 23 ? 34.312 63.552 4.420 1.00 80.91 22 PRO B O 1
ATOM 1581 N N . ALA B 1 24 ? 32.130 64.168 4.468 1.00 72.33 23 ALA B N 1
ATOM 1582 C CA . ALA B 1 24 ? 32.363 65.571 4.851 1.00 71.78 23 ALA B CA 1
ATOM 1583 C C . ALA B 1 24 ? 33.095 65.702 6.196 1.00 73.29 23 ALA B C 1
ATOM 1584 O O . ALA B 1 24 ? 33.039 64.804 7.042 1.00 70.55 23 ALA B O 1
ATOM 1586 N N . SER B 1 25 ? 33.817 66.812 6.352 1.00 69.67 24 SER B N 1
ATOM 1587 C CA . SER B 1 25 ? 34.564 67.118 7.551 1.00 68.01 24 SER B CA 1
ATOM 1588 C C . SER B 1 25 ? 33.837 68.160 8.384 1.00 70.21 24 SER B C 1
ATOM 1589 O O . SER B 1 25 ? 33.286 69.139 7.865 1.00 70.81 24 SER B O 1
ATOM 1592 N N . GLU B 1 26 ? 33.840 67.932 9.693 1.00 63.84 25 GLU B N 1
ATOM 1593 C CA . GLU B 1 26 ? 33.253 68.850 10.645 1.00 62.41 25 GLU B CA 1
ATOM 1594 C C . GLU B 1 26 ? 34.361 69.505 11.438 1.00 65.44 25 GLU B C 1
ATOM 1595 O O . GLU B 1 26 ? 35.432 68.923 11.597 1.00 65.24 25 GLU B O 1
ATOM 1601 N N . TYR B 1 27 ? 34.115 70.731 11.897 1.00 63.16 26 TYR B N 1
ATOM 1602 C CA . TYR B 1 27 ? 35.030 71.493 12.739 1.00 64.01 26 TYR B CA 1
ATOM 1603 C C . TYR B 1 27 ? 34.335 71.645 14.090 1.00 66.26 26 TYR B C 1
ATOM 1604 O O . TYR B 1 27 ? 33.376 72.410 14.218 1.00 66.09 26 TYR B O 1
ATOM 1613 N N . ILE B 1 28 ? 34.761 70.828 15.069 1.00 60.98 27 ILE B N 1
ATOM 1614 C CA . ILE B 1 28 ? 34.148 70.748 16.396 1.00 57.41 27 ILE B CA 1
ATOM 1615 C C . ILE B 1 28 ? 35.207 70.964 17.451 1.00 64.02 27 ILE B C 1
ATOM 1616 O O . ILE B 1 28 ? 36.183 70.220 17.499 1.00 64.27 27 ILE B O 1
ATOM 1621 N N . GLU B 1 29 ? 35.001 71.965 18.319 1.00 63.02 28 GLU B N 1
ATOM 1622 C CA . GLU B 1 29 ? 35.878 72.298 19.449 1.00 64.07 28 GLU B CA 1
ATOM 1623 C C . GLU B 1 29 ? 37.343 72.465 18.987 1.00 71.61 28 GLU B C 1
ATOM 1624 O O . GLU B 1 29 ? 38.268 72.025 19.677 1.00 71.06 28 GLU B O 1
ATOM 1630 N N . GLY B 1 30 ? 37.526 73.074 17.810 1.00 70.61 29 GLY B N 1
ATOM 1631 C CA . GLY B 1 30 ? 38.833 73.328 17.216 1.00 72.57 29 GLY B CA 1
ATOM 1632 C C . GLY B 1 30 ? 39.471 72.154 16.496 1.00 76.04 29 GLY B C 1
ATOM 1633 O O . GLY B 1 30 ? 40.580 72.286 15.979 1.00 77.47 29 GLY B O 1
ATOM 1634 N N . LYS B 1 31 ? 38.777 71.003 16.438 1.00 70.42 30 LYS B N 1
ATOM 1635 C CA . LYS B 1 31 ? 39.292 69.780 15.807 1.00 69.29 30 LYS B CA 1
ATOM 1636 C C . LYS B 1 31 ? 38.553 69.470 14.519 1.00 70.63 30 LYS B C 1
ATOM 1637 O O . LYS B 1 31 ? 37.345 69.729 14.411 1.00 68.94 30 LYS B O 1
ATOM 1643 N N . ILE B 1 32 ? 39.265 68.885 13.555 1.00 66.31 31 ILE B N 1
ATOM 1644 C CA . ILE B 1 32 ? 38.671 68.483 12.283 1.00 65.65 31 ILE B CA 1
ATOM 1645 C C . ILE B 1 32 ? 38.355 66.998 12.402 1.00 66.98 31 ILE B C 1
ATOM 1646 O O . ILE B 1 32 ? 39.257 66.192 12.649 1.00 66.34 31 ILE B O 1
ATOM 1651 N N . ILE B 1 33 ? 37.063 66.650 12.301 1.00 62.10 32 ILE B N 1
ATOM 1652 C CA . ILE B 1 33 ? 36.589 65.266 12.408 1.00 59.96 32 ILE B CA 1
ATOM 1653 C C . ILE B 1 33 ? 35.769 64.946 11.180 1.00 65.12 32 ILE B C 1
ATOM 1654 O O . ILE B 1 33 ? 34.785 65.618 10.883 1.00 62.92 32 ILE B O 1
ATOM 1659 N N . GLN B 1 34 ? 36.200 63.913 10.462 1.00 64.92 33 GLN B N 1
ATOM 1660 C CA . GLN B 1 34 ? 35.535 63.455 9.260 1.00 65.77 33 GLN B CA 1
ATOM 1661 C C . GLN B 1 34 ? 34.349 62.598 9.646 1.00 68.22 33 GLN B C 1
ATOM 1662 O O . GLN B 1 34 ? 34.461 61.782 10.568 1.00 65.82 33 GLN B O 1
ATOM 1668 N N . LYS B 1 35 ? 33.208 62.780 8.936 1.00 65.44 34 LYS B N 1
ATOM 1669 C CA . LYS B 1 35 ? 31.965 62.021 9.160 1.00 63.87 34 LYS B CA 1
ATOM 1670 C C . LYS B 1 35 ? 32.177 60.525 8.802 1.00 69.62 34 LYS B C 1
ATOM 1671 O O . LYS B 1 35 ? 33.135 60.211 8.085 1.00 71.36 34 LYS B O 1
ATOM 1677 N N . PRO B 1 36 ? 31.338 59.577 9.269 1.00 65.57 35 PRO B N 1
ATOM 1678 C CA . PRO B 1 36 ? 31.585 58.162 8.911 1.00 66.10 35 PRO B CA 1
ATOM 1679 C C . PRO B 1 36 ? 31.249 57.857 7.444 1.00 73.12 35 PRO B C 1
ATOM 1680 O O . PRO B 1 36 ? 30.542 58.627 6.777 1.00 71.54 35 PRO B O 1
ATOM 1692 N N . PRO B 1 38 ? 29.435 56.230 4.208 1.00 77.32 37 PRO B N 1
ATOM 1693 C CA . PRO B 1 38 ? 28.004 55.892 4.022 1.00 75.99 37 PRO B CA 1
ATOM 1694 C C . PRO B 1 38 ? 27.751 54.394 4.163 1.00 76.67 37 PRO B C 1
ATOM 1695 O O . PRO B 1 38 ? 28.630 53.583 3.901 1.00 77.39 37 PRO B O 1
ATOM 1699 N N . GLN B 1 39 ? 26.568 54.033 4.641 1.00 70.61 38 GLN B N 1
ATOM 1700 C CA . GLN B 1 39 ? 26.175 52.645 4.868 1.00 69.60 38 GLN B CA 1
ATOM 1701 C C . GLN B 1 39 ? 24.735 52.498 4.385 1.00 76.22 38 GLN B C 1
ATOM 1702 O O . GLN B 1 39 ? 23.990 53.477 4.401 1.00 76.60 38 GLN B O 1
ATOM 1708 N N . GLY B 1 40 ? 24.367 51.303 3.930 1.00 74.87 39 GLY B N 1
ATOM 1709 C CA . GLY B 1 40 ? 23.031 51.016 3.410 1.00 75.27 39 GLY B CA 1
ATOM 1710 C C . GLY B 1 40 ? 21.892 51.408 4.335 1.00 74.59 39 GLY B C 1
ATOM 1711 O O . GLY B 1 40 ? 21.023 52.191 3.939 1.00 75.04 39 GLY B O 1
ATOM 1712 N N . LYS B 1 41 ? 21.909 50.892 5.581 1.00 67.55 40 LYS B N 1
ATOM 1713 C CA . LYS B 1 41 ? 20.869 51.138 6.579 1.00 64.24 40 LYS B CA 1
ATOM 1714 C C . LYS B 1 41 ? 20.718 52.637 6.838 1.00 65.11 40 LYS B C 1
ATOM 1715 O O . LYS B 1 41 ? 19.603 53.167 6.784 1.00 63.03 40 LYS B O 1
ATOM 1721 N N . HIS B 1 42 ? 21.856 53.323 7.043 1.00 60.09 41 HIS B N 1
ATOM 1722 C CA . HIS B 1 42 ? 21.917 54.759 7.285 1.00 57.95 41 HIS B CA 1
ATOM 1723 C C . HIS B 1 42 ? 21.230 55.533 6.144 1.00 62.84 41 HIS B C 1
ATOM 1724 O O . HIS B 1 42 ? 20.341 56.356 6.405 1.00 62.55 41 HIS B O 1
ATOM 1731 N N . SER B 1 43 ? 21.608 55.228 4.882 1.00 60.60 42 SER B N 1
ATOM 1732 C CA . SER B 1 43 ? 21.059 55.874 3.690 1.00 60.98 42 SER B CA 1
ATOM 1733 C C . SER B 1 43 ? 19.556 55.648 3.546 1.00 64.94 42 SER B C 1
ATOM 1734 O O . SER B 1 43 ? 18.851 56.573 3.158 1.00 65.19 42 SER B O 1
ATOM 1737 N N . ALA B 1 44 ? 19.072 54.427 3.829 1.00 61.94 43 ALA B N 1
ATOM 1738 C CA . ALA B 1 44 ? 17.642 54.086 3.716 1.00 63.53 43 ALA B CA 1
ATOM 1739 C C . ALA B 1 44 ? 16.785 54.965 4.638 1.00 67.88 43 ALA B C 1
ATOM 1740 O O . ALA B 1 44 ? 15.797 55.540 4.167 1.00 68.21 43 ALA B O 1
ATOM 1742 N N . ILE B 1 45 ? 17.196 55.113 5.934 1.00 62.04 44 ILE B N 1
ATOM 1743 C CA . ILE B 1 45 ? 16.491 55.940 6.907 1.00 60.47 44 ILE B CA 1
ATOM 1744 C C . ILE B 1 45 ? 16.644 57.412 6.544 1.00 63.38 44 ILE B C 1
ATOM 1745 O O . ILE B 1 45 ? 15.655 58.143 6.572 1.00 62.89 44 ILE B O 1
ATOM 1750 N N . GLN B 1 46 ? 17.868 57.843 6.196 1.00 59.18 45 GLN B N 1
ATOM 1751 C CA . GLN B 1 46 ? 18.139 59.240 5.859 1.00 59.93 45 GLN B CA 1
ATOM 1752 C C . GLN B 1 46 ? 17.300 59.754 4.673 1.00 66.67 45 GLN B C 1
ATOM 1753 O O . GLN B 1 46 ? 16.697 60.822 4.791 1.00 65.51 45 GLN B O 1
ATOM 1759 N N . SER B 1 47 ? 17.287 59.015 3.542 1.00 65.30 46 SER B N 1
ATOM 1760 C CA . SER B 1 47 ? 16.559 59.402 2.325 1.00 67.93 46 SER B CA 1
ATOM 1761 C C . SER B 1 47 ? 15.041 59.457 2.570 1.00 69.36 46 SER B C 1
ATOM 1762 O O . SER B 1 47 ? 14.393 60.435 2.195 1.00 69.86 46 SER B O 1
ATOM 1765 N N . GLU B 1 48 ? 14.496 58.425 3.218 1.00 65.64 47 GLU B N 1
ATOM 1766 C CA . GLU B 1 48 ? 13.062 58.353 3.525 1.00 65.97 47 GLU B CA 1
ATOM 1767 C C . GLU B 1 48 ? 12.633 59.411 4.543 1.00 69.90 47 GLU B C 1
ATOM 1768 O O . GLU B 1 48 ? 11.531 59.941 4.441 1.00 70.92 47 GLU B O 1
ATOM 1774 N N . CYS B 1 49 ? 13.493 59.708 5.513 1.00 64.86 48 CYS B N 1
ATOM 1775 C CA . CYS B 1 49 ? 13.221 60.697 6.541 1.00 63.57 48 CYS B CA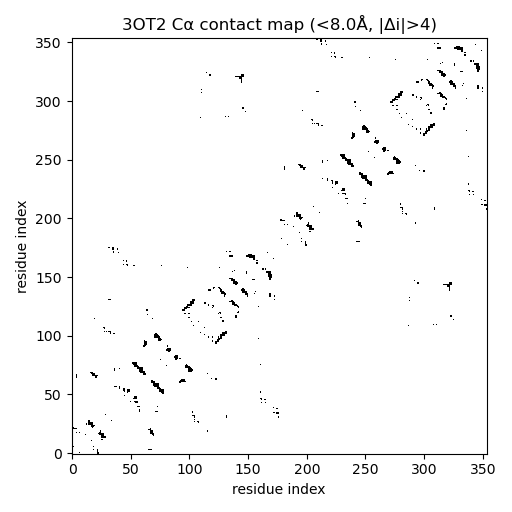 1
ATOM 1776 C C . CYS B 1 49 ? 13.082 62.098 5.952 1.00 68.20 48 CYS B C 1
ATOM 1777 O O . CYS B 1 49 ? 12.147 62.808 6.328 1.00 67.61 48 CYS B O 1
ATOM 1780 N N . VAL B 1 50 ? 13.989 62.497 5.023 1.00 66.02 49 VAL B N 1
ATOM 1781 C CA . VAL B 1 50 ? 13.949 63.818 4.356 1.00 67.07 49 VAL B CA 1
ATOM 1782 C C . VAL B 1 50 ? 12.673 63.928 3.518 1.00 71.87 49 VAL B C 1
ATOM 1783 O O . VAL B 1 50 ? 12.026 64.976 3.519 1.00 72.19 49 VAL B O 1
ATOM 1787 N N . SER B 1 51 ? 12.321 62.836 2.822 1.00 68.96 50 SER B N 1
ATOM 1788 C CA . SER B 1 51 ? 11.155 62.736 1.951 1.00 71.63 50 SER B CA 1
ATOM 1789 C C . SER B 1 51 ? 9.855 62.929 2.754 1.00 74.67 50 SER B C 1
ATOM 1790 O O . SER B 1 51 ? 9.018 63.760 2.383 1.00 74.76 50 SER B O 1
ATOM 1793 N N . VAL B 1 52 ? 9.725 62.200 3.883 1.00 68.61 51 VAL B N 1
ATOM 1794 C CA . VAL B 1 52 ? 8.535 62.243 4.738 1.00 67.08 51 VAL B CA 1
ATOM 1795 C C . VAL B 1 52 ? 8.396 63.648 5.382 1.00 69.03 51 VAL B C 1
ATOM 1796 O O . VAL B 1 52 ? 7.319 64.224 5.301 1.00 69.75 51 VAL B O 1
ATOM 1800 N N . ILE B 1 53 ? 9.469 64.225 5.936 1.00 64.31 52 ILE B N 1
ATOM 1801 C CA . ILE B 1 53 ? 9.407 65.577 6.514 1.00 63.41 52 ILE B CA 1
ATOM 1802 C C . ILE B 1 53 ? 8.988 66.619 5.445 1.00 70.85 52 ILE B C 1
ATOM 1803 O O . ILE B 1 53 ? 8.067 67.400 5.678 1.00 69.77 52 ILE B O 1
ATOM 1808 N N . ASN B 1 54 ? 9.644 66.615 4.274 1.00 70.63 53 ASN B N 1
ATOM 1809 C CA . ASN B 1 54 ? 9.333 67.583 3.224 1.00 72.77 53 ASN B CA 1
ATOM 1810 C C . ASN B 1 54 ? 7.898 67.428 2.693 1.00 78.03 53 ASN B C 1
ATOM 1811 O O . ASN B 1 54 ? 7.244 68.447 2.414 1.00 79.80 53 ASN B O 1
ATOM 1816 N N . SER B 1 55 ? 7.371 66.182 2.634 1.00 72.92 54 SER B N 1
ATOM 1817 C CA . SER B 1 55 ? 5.985 65.969 2.197 1.00 73.98 54 SER B CA 1
ATOM 1818 C C . SER B 1 55 ? 5.004 66.706 3.140 1.00 75.66 54 SER B C 1
ATOM 1819 O O . SER B 1 55 ? 3.950 67.160 2.699 1.00 78.52 54 SER B O 1
ATOM 1822 N N . VAL B 1 56 ? 5.392 66.869 4.418 1.00 67.25 55 VAL B N 1
ATOM 1823 C CA . VAL B 1 56 ? 4.601 67.536 5.448 1.00 65.36 55 VAL B CA 1
ATOM 1824 C C . VAL B 1 56 ? 4.877 69.059 5.481 1.00 70.82 55 VAL B C 1
ATOM 1825 O O . VAL B 1 56 ? 3.923 69.823 5.593 1.00 70.00 55 VAL B O 1
ATOM 1829 N N . VAL B 1 57 ? 6.143 69.508 5.401 1.00 68.91 56 VAL B N 1
ATOM 1830 C CA . VAL B 1 57 ? 6.413 70.951 5.564 1.00 70.69 56 VAL B CA 1
ATOM 1831 C C . VAL B 1 57 ? 6.635 71.783 4.268 1.00 77.69 56 VAL B C 1
ATOM 1832 O O . VAL B 1 57 ? 6.469 73.008 4.322 1.00 77.73 56 VAL B O 1
ATOM 1836 N N . LYS B 1 58 ? 7.056 71.165 3.160 1.00 76.72 57 LYS B N 1
ATOM 1837 C CA . LYS B 1 58 ? 7.371 71.935 1.945 1.00 80.33 57 LYS B CA 1
ATOM 1838 C C . LYS B 1 58 ? 6.119 72.449 1.172 1.00 88.22 57 LYS B C 1
ATOM 1839 O O . LYS B 1 58 ? 6.170 73.618 0.778 1.00 90.25 57 LYS B O 1
ATOM 1841 N N . PRO B 1 59 ? 4.997 71.675 0.970 1.00 84.87 58 PRO B N 1
ATOM 1842 C CA . PRO B 1 59 ? 3.860 72.205 0.187 1.00 87.29 58 PRO B CA 1
ATOM 1843 C C . PRO B 1 59 ? 3.318 73.576 0.620 1.00 90.25 58 PRO B C 1
ATOM 1844 O O . PRO B 1 59 ? 3.107 74.419 -0.249 1.00 93.79 58 PRO B O 1
ATOM 1848 N N . GLN B 1 60 ? 3.108 73.817 1.918 1.00 80.64 59 GLN B N 1
ATOM 1849 C CA . GLN B 1 60 ? 2.572 75.091 2.398 1.00 80.41 59 GLN B CA 1
ATOM 1850 C C . GLN B 1 60 ? 3.690 76.069 2.817 1.00 83.25 59 GLN B C 1
ATOM 1851 O O . GLN B 1 60 ? 3.410 77.042 3.531 1.00 82.17 59 GLN B O 1
ATOM 1857 N N . ARG B 1 61 ? 4.940 75.829 2.344 1.00 80.96 60 ARG B N 1
ATOM 1858 C CA . ARG B 1 61 ? 6.121 76.655 2.625 1.00 81.94 60 ARG B CA 1
ATOM 1859 C C . ARG B 1 61 ? 6.282 76.917 4.130 1.00 84.06 60 ARG B C 1
ATOM 1860 O O . ARG B 1 61 ? 6.511 78.058 4.552 1.00 84.93 60 ARG B O 1
ATOM 1868 N N . ILE B 1 62 ? 6.135 75.851 4.938 1.00 77.95 61 ILE B N 1
ATOM 1869 C CA . ILE B 1 62 ? 6.303 75.913 6.393 1.00 75.41 61 ILE B CA 1
ATOM 1870 C C . ILE B 1 62 ? 7.799 75.854 6.710 1.00 77.47 61 ILE B C 1
ATOM 1871 O O . ILE B 1 62 ? 8.315 76.689 7.466 1.00 76.40 61 ILE B O 1
ATOM 1876 N N . ALA B 1 63 ? 8.479 74.851 6.132 1.00 73.15 62 ALA B N 1
ATOM 1877 C CA . ALA B 1 63 ? 9.901 74.600 6.341 1.00 72.88 62 ALA B CA 1
ATOM 1878 C C . ALA B 1 63 ? 10.464 73.778 5.205 1.00 77.11 62 ALA B C 1
ATOM 1879 O O . ALA B 1 63 ? 9.716 73.330 4.341 1.00 77.10 62 ALA B O 1
ATOM 1881 N N . ARG B 1 64 ? 11.779 73.522 5.248 1.00 74.77 63 ARG B N 1
ATOM 1882 C CA . ARG B 1 64 ? 12.456 72.682 4.268 1.00 74.70 63 ARG B CA 1
ATOM 1883 C C . ARG B 1 64 ? 13.540 71.844 4.960 1.00 73.66 63 ARG B C 1
ATOM 1884 O O . ARG B 1 64 ? 14.330 72.385 5.740 1.00 72.57 63 ARG B O 1
ATOM 1886 N N . ALA B 1 65 ? 13.534 70.520 4.688 1.00 68.24 64 ALA B N 1
ATOM 1887 C CA . ALA B 1 65 ? 14.527 69.560 5.164 1.00 67.36 64 ALA B CA 1
ATOM 1888 C C . ALA B 1 65 ? 15.611 69.400 4.090 1.00 75.58 64 ALA B C 1
ATOM 1889 O O . ALA B 1 65 ? 15.289 69.211 2.908 1.00 75.73 64 ALA B O 1
ATOM 1891 N N . PHE B 1 66 ? 16.877 69.507 4.500 1.00 73.61 65 PHE B N 1
ATOM 1892 C CA . PHE B 1 66 ? 18.045 69.397 3.626 1.00 75.47 65 PHE B CA 1
ATOM 1893 C C . PHE B 1 66 ? 18.933 68.238 4.051 1.00 79.84 65 PHE B C 1
ATOM 1894 O O . PHE B 1 66 ? 19.171 68.033 5.249 1.00 77.53 65 PHE B O 1
ATOM 1902 N N . LEU B 1 67 ? 19.437 67.500 3.070 1.00 77.15 66 LEU B N 1
ATOM 1903 C CA . LEU B 1 67 ? 20.380 66.406 3.265 1.00 75.86 66 LEU B CA 1
ATOM 1904 C C . LEU B 1 67 ? 21.786 66.934 3.311 1.00 79.29 66 LEU B C 1
ATOM 1905 O O . LEU B 1 67 ? 22.168 67.683 2.409 1.00 81.24 66 LEU B O 1
ATOM 1910 N N . GLU B 1 68 ? 22.584 66.520 4.315 1.00 72.61 67 GLU B N 1
ATOM 1911 C CA . GLU B 1 68 ? 24.008 66.832 4.386 1.00 71.49 67 GLU B CA 1
ATOM 1912 C C . GLU B 1 68 ? 24.342 68.327 4.111 1.00 78.73 67 GLU B C 1
ATOM 1913 O O . GLU B 1 68 ? 25.253 68.620 3.339 1.00 79.85 67 GLU B O 1
ATOM 1919 N N . LEU B 1 69 ? 23.637 69.256 4.762 1.00 76.32 68 LEU B N 1
ATOM 1920 C CA . LEU B 1 69 ? 23.882 70.692 4.600 1.00 78.06 68 LEU B CA 1
ATOM 1921 C C . LEU B 1 69 ? 24.856 71.183 5.689 1.00 81.02 68 LEU B C 1
ATOM 1922 O O . LEU B 1 69 ? 24.689 70.840 6.858 1.00 80.43 68 LEU B O 1
ATOM 1927 N N . ARG B 1 70 ? 25.857 71.974 5.315 1.00 76.50 69 ARG B N 1
ATOM 1928 C CA . ARG B 1 70 ? 26.807 72.515 6.281 1.00 75.72 69 ARG B CA 1
ATOM 1929 C C . ARG B 1 70 ? 26.182 73.706 7.022 1.00 80.18 69 ARG B C 1
ATOM 1930 O O . ARG B 1 70 ? 25.624 74.627 6.400 1.00 81.43 69 ARG B O 1
ATOM 1938 N N . CYS B 1 71 ? 26.271 73.662 8.355 1.00 75.23 70 CYS B N 1
ATOM 1939 C CA . CYS B 1 71 ? 25.783 74.709 9.248 1.00 75.55 70 CYS B CA 1
ATOM 1940 C C . CYS B 1 71 ? 26.940 75.184 10.086 1.00 79.58 70 CYS B C 1
ATOM 1941 O O . CYS B 1 71 ? 27.525 74.386 10.831 1.00 79.47 70 CYS B O 1
ATOM 1944 N N . THR B 1 72 ? 27.308 76.468 9.934 1.00 75.34 71 THR B N 1
ATOM 1945 C CA . THR B 1 72 ? 28.443 77.057 10.633 1.00 75.44 71 THR B CA 1
ATOM 1946 C C . THR B 1 72 ? 27.952 78.121 11.625 1.00 78.25 71 THR B C 1
ATOM 1947 O O . THR B 1 72 ? 27.448 79.158 11.210 1.00 80.71 71 THR B O 1
ATOM 1951 N N . PHE B 1 73 ? 28.134 77.875 12.929 1.00 70.85 72 PHE B N 1
ATOM 1952 C CA . PHE B 1 73 ? 27.695 78.783 13.990 1.00 70.26 72 PHE B CA 1
ATOM 1953 C C . PHE B 1 73 ? 28.365 78.417 15.305 1.00 75.39 72 PHE B C 1
ATOM 1954 O O . PHE B 1 73 ? 28.798 77.277 15.473 1.00 74.38 72 PHE B O 1
ATOM 1962 N N . GLY B 1 74 ? 28.417 79.377 16.228 1.00 74.02 73 GLY B N 1
ATOM 1963 C CA . GLY B 1 74 ? 29.008 79.224 17.554 1.00 73.95 73 GLY B CA 1
ATOM 1964 C C . G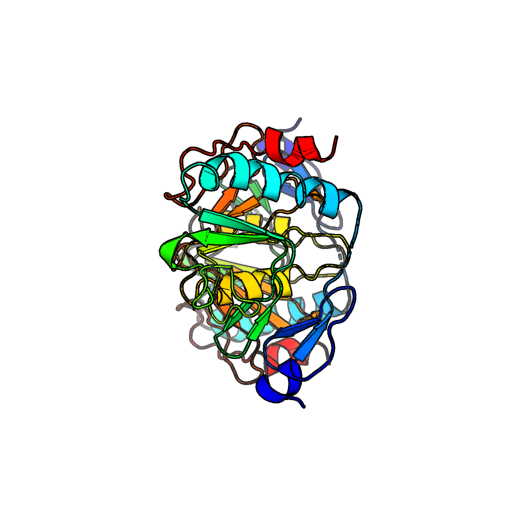LY B 1 74 ? 30.407 78.642 17.570 1.00 79.01 73 GLY B C 1
ATOM 1965 O O . GLY B 1 74 ? 30.717 77.826 18.443 1.00 78.20 73 GLY B O 1
ATOM 1966 N N . ASP B 1 75 ? 31.250 79.055 16.591 1.00 76.72 74 ASP B N 1
ATOM 1967 C CA . ASP B 1 75 ? 32.656 78.656 16.372 1.00 76.52 74 ASP B CA 1
ATOM 1968 C C . ASP B 1 75 ? 32.791 77.182 15.887 1.00 76.73 74 ASP B C 1
ATOM 1969 O O . ASP B 1 75 ? 33.890 76.622 15.905 1.00 76.86 74 ASP B O 1
ATOM 1974 N N . HIS B 1 76 ? 31.682 76.572 15.415 1.00 70.24 75 HIS B N 1
ATOM 1975 C CA . HIS B 1 76 ? 31.689 75.201 14.890 1.00 67.21 75 HIS B CA 1
ATOM 1976 C C . HIS B 1 76 ? 31.179 75.184 13.477 1.00 70.77 75 HIS B C 1
ATOM 1977 O O . HIS B 1 76 ? 30.380 76.047 13.118 1.00 71.70 75 HIS B O 1
ATOM 1984 N N . SER B 1 77 ? 31.584 74.179 12.686 1.00 66.22 76 SER B N 1
ATOM 1985 C CA . SER B 1 77 ? 31.082 73.977 11.325 1.00 66.42 76 SER B CA 1
ATOM 1986 C C . SER B 1 77 ? 30.729 72.509 11.167 1.00 67.72 76 SER B C 1
ATOM 1987 O O . SER B 1 77 ? 31.616 71.655 11.089 1.00 66.16 76 SER B O 1
ATOM 1990 N N . THR B 1 78 ? 29.433 72.209 11.183 1.00 64.16 77 THR B N 1
ATOM 1991 C CA . THR B 1 78 ? 28.941 70.834 11.170 1.00 62.52 77 THR B CA 1
ATOM 1992 C C . THR B 1 78 ? 28.064 70.530 9.975 1.00 66.97 77 THR B C 1
ATOM 1993 O O . THR B 1 78 ? 27.591 71.441 9.288 1.00 68.43 77 THR B O 1
ATOM 1997 N N . VAL B 1 79 ? 27.881 69.226 9.714 1.00 62.55 78 VAL B N 1
ATOM 1998 C CA . VAL B 1 79 ? 27.070 68.715 8.620 1.00 62.61 78 VAL B CA 1
ATOM 1999 C C . VAL B 1 79 ? 26.066 67.692 9.193 1.00 64.31 78 VAL B C 1
ATOM 2000 O O . VAL B 1 79 ? 26.293 66.478 9.085 1.00 63.13 78 VAL B O 1
ATOM 2004 N N . PRO B 1 80 ? 24.932 68.144 9.782 1.00 59.62 79 PRO B N 1
ATOM 2005 C CA . PRO B 1 80 ? 23.949 67.174 10.294 1.00 57.06 79 PRO B CA 1
ATOM 2006 C C . PRO B 1 80 ? 23.456 66.276 9.171 1.00 61.92 79 PRO B C 1
ATOM 2007 O O . PRO B 1 80 ? 23.391 66.738 8.020 1.00 63.64 79 PRO B O 1
ATOM 2011 N N . ASP B 1 81 ? 23.116 65.005 9.476 1.00 56.63 80 ASP B N 1
ATOM 2012 C CA . ASP B 1 81 ? 22.586 64.103 8.446 1.00 57.20 80 ASP B CA 1
ATOM 2013 C C . ASP B 1 81 ? 21.371 64.774 7.747 1.00 65.06 80 ASP B C 1
ATOM 2014 O O . ASP B 1 81 ? 21.285 64.772 6.510 1.00 68.07 80 ASP B O 1
ATOM 2019 N N . ILE B 1 82 ? 20.466 65.399 8.547 1.00 59.45 81 ILE B N 1
ATOM 2020 C CA . ILE B 1 82 ? 19.294 66.155 8.056 1.00 59.65 81 ILE B CA 1
ATOM 2021 C C . ILE B 1 82 ? 19.160 67.419 8.885 1.00 63.79 81 ILE B C 1
ATOM 2022 O O . ILE B 1 82 ? 19.205 67.349 10.115 1.00 61.96 81 ILE B O 1
ATOM 2027 N N . SER B 1 83 ? 19.022 68.562 8.216 1.00 61.17 82 SER B N 1
ATOM 2028 C CA . SER B 1 83 ? 18.792 69.886 8.796 1.00 61.68 82 SER B CA 1
ATOM 2029 C C . SER B 1 83 ? 17.458 70.414 8.315 1.00 66.73 82 SER B C 1
ATOM 2030 O O . SER B 1 83 ? 17.212 70.432 7.109 1.00 67.59 82 SER B O 1
ATOM 2033 N N . VAL B 1 84 ? 16.597 70.836 9.240 1.00 62.12 83 VAL B N 1
ATOM 2034 C CA . VAL B 1 84 ? 15.284 71.360 8.882 1.00 61.79 83 VAL B CA 1
ATOM 2035 C C . VAL B 1 84 ? 15.214 72.826 9.322 1.00 67.30 83 VAL B C 1
ATOM 2036 O O . VAL B 1 84 ? 15.497 73.136 10.477 1.00 68.55 83 VAL B O 1
ATOM 2040 N N . PHE B 1 85 ? 14.879 73.730 8.385 1.00 65.06 84 PHE B N 1
ATOM 2041 C CA . PHE B 1 85 ? 14.761 75.173 8.657 1.00 65.41 84 PHE B CA 1
ATOM 2042 C C . PHE B 1 85 ? 13.371 75.668 8.345 1.00 71.92 84 PHE B C 1
ATOM 2043 O O . PHE B 1 85 ? 12.868 75.362 7.267 1.00 73.31 84 PHE B O 1
ATOM 2051 N N . ILE B 1 86 ? 12.781 76.490 9.235 1.00 69.77 85 ILE B N 1
ATOM 2052 C CA . ILE B 1 86 ? 11.474 77.116 8.992 1.00 71.93 85 ILE B CA 1
ATOM 2053 C C . ILE B 1 86 ? 11.702 78.131 7.859 1.00 82.50 85 ILE B C 1
ATOM 2054 O O . ILE B 1 86 ? 12.841 78.584 7.675 1.00 83.42 85 ILE B O 1
ATOM 2059 N N . TRP B 1 87 ? 10.660 78.424 7.062 1.00 82.82 86 TRP B N 1
ATOM 2060 C CA . TRP B 1 87 ? 10.770 79.265 5.864 1.00 86.36 86 TRP B CA 1
ATOM 2061 C C . TRP B 1 87 ? 11.436 80.623 6.116 1.00 90.32 86 TRP B C 1
ATOM 2062 O O . TRP B 1 87 ? 12.349 80.969 5.375 1.00 90.72 86 TRP B O 1
ATOM 2073 N N . SER B 1 88 ? 11.034 81.345 7.185 1.00 87.36 87 SER B N 1
ATOM 2074 C CA . SER B 1 88 ? 11.566 82.668 7.546 1.00 90.05 87 SER B CA 1
ATOM 2075 C C . SER B 1 88 ? 13.068 82.665 7.901 1.00 96.67 87 SER B C 1
ATOM 2076 O O . SER B 1 88 ? 13.705 83.719 7.845 1.00 98.44 87 SER B O 1
ATOM 2079 N N . ARG B 1 89 ? 13.625 81.499 8.266 1.00 93.04 88 ARG B N 1
ATOM 2080 C CA . ARG B 1 89 ? 15.033 81.362 8.655 1.00 92.64 88 ARG B CA 1
ATOM 2081 C C . ARG B 1 89 ? 15.928 80.840 7.522 1.00 98.34 88 ARG B C 1
ATOM 2082 O O . ARG B 1 89 ? 17.144 80.822 7.705 1.00 98.10 88 ARG B O 1
ATOM 2090 N N . ILE B 1 90 ? 15.363 80.460 6.353 1.00 95.81 89 ILE B N 1
ATOM 2091 C CA . ILE B 1 90 ? 16.186 79.985 5.235 1.00 96.38 89 ILE B CA 1
ATOM 2092 C C . ILE B 1 90 ? 16.950 81.214 4.652 1.00 105.13 89 ILE B C 1
ATOM 2093 O O . ILE B 1 90 ? 16.291 82.142 4.170 1.00 106.00 89 ILE B O 1
ATOM 2098 N N . PRO B 1 91 ? 18.314 81.279 4.745 1.00 103.33 90 PRO B N 1
ATOM 2099 C CA . PRO B 1 91 ? 19.031 82.447 4.196 1.00 106.47 90 PRO B CA 1
ATOM 2100 C C . PRO B 1 91 ? 18.879 82.503 2.683 1.00 113.95 90 PRO B C 1
ATOM 2101 O O . PRO B 1 91 ? 19.002 81.478 2.003 1.00 112.14 90 PRO B O 1
ATOM 2105 N N . ARG B 1 92 ? 18.529 83.688 2.174 1.00 115.45 91 ARG B N 1
ATOM 2106 C CA . ARG B 1 92 ? 18.295 83.897 0.752 1.00 118.86 91 ARG B CA 1
ATOM 2107 C C . ARG B 1 92 ? 19.121 85.045 0.207 1.00 129.69 91 ARG B C 1
ATOM 2108 O O . ARG B 1 92 ? 19.365 86.032 0.906 1.00 130.73 91 ARG B O 1
ATOM 2116 N N . GLU B 1 93 ? 19.522 84.921 -1.070 1.00 129.59 92 GLU B N 1
ATOM 2117 C CA . GLU B 1 93 ? 20.247 85.951 -1.809 1.00 133.43 92 GLU B CA 1
ATOM 2118 C C . GLU B 1 93 ? 19.241 87.041 -2.208 1.00 139.75 92 GLU B C 1
ATOM 2119 O O . GLU B 1 93 ? 18.026 86.814 -2.102 1.00 139.10 92 GLU B O 1
ATOM 2125 N N . GLU B 1 94 ? 19.741 88.205 -2.690 1.00 140.61 93 GLU B N 1
ATOM 2126 C CA . GLU B 1 94 ? 18.926 89.346 -3.129 1.00 143.81 93 GLU B CA 1
ATOM 2127 C C . GLU B 1 94 ? 17.860 88.934 -4.166 1.00 148.38 93 GLU B C 1
ATOM 2128 O O . GLU B 1 94 ? 16.739 89.442 -4.112 1.00 148.61 93 GLU B O 1
ATOM 2130 N N . ASN B 1 95 ? 18.191 87.984 -5.069 1.00 144.31 94 ASN B N 1
ATOM 2131 C CA . ASN B 1 95 ? 17.266 87.486 -6.097 1.00 145.30 94 ASN B CA 1
ATOM 2132 C C . ASN B 1 95 ? 16.182 86.534 -5.513 1.00 147.62 94 ASN B C 1
ATOM 2133 O O . ASN B 1 95 ? 15.261 86.150 -6.237 1.00 148.45 94 ASN B O 1
ATOM 2138 N N . GLY B 1 96 ? 16.303 86.172 -4.232 1.00 142.15 95 GLY B N 1
ATOM 2139 C CA . GLY B 1 96 ? 15.346 85.308 -3.545 1.00 139.16 95 GLY B CA 1
ATOM 2140 C C . GLY B 1 96 ? 15.669 83.823 -3.503 1.00 140.92 95 GLY B C 1
ATOM 2141 O O . GLY B 1 96 ? 14.948 83.058 -2.849 1.00 138.33 95 GLY B O 1
ATOM 2142 N N . GLU B 1 97 ? 16.741 83.384 -4.209 1.00 137.77 96 GLU B N 1
ATOM 2143 C CA . GLU B 1 97 ? 17.125 81.963 -4.191 1.00 134.82 96 GLU B CA 1
ATOM 2144 C C . GLU B 1 97 ? 17.847 81.656 -2.876 1.00 133.31 96 GLU B C 1
ATOM 2145 O O . GLU B 1 97 ? 18.438 82.562 -2.281 1.00 133.49 96 GLU B O 1
ATOM 2151 N N . ILE B 1 98 ? 17.829 80.384 -2.439 1.00 124.89 97 ILE B N 1
ATOM 2152 C CA . ILE B 1 98 ? 18.500 79.972 -1.203 1.00 120.87 97 ILE B CA 1
ATOM 2153 C C . ILE B 1 98 ? 20.016 80.212 -1.346 1.00 125.52 97 ILE B C 1
ATOM 2154 O O . ILE B 1 98 ? 20.596 79.953 -2.402 1.00 126.74 97 ILE B O 1
ATOM 2159 N N . ALA B 1 99 ? 20.619 80.769 -0.287 1.00 120.81 98 ALA B N 1
ATOM 2160 C CA . ALA B 1 99 ? 22.043 81.063 -0.162 1.00 120.94 98 ALA B CA 1
ATOM 2161 C C . ALA B 1 99 ? 22.875 79.776 -0.142 1.00 122.18 98 ALA B C 1
ATOM 2162 O O . ALA B 1 99 ? 22.362 78.719 0.234 1.00 119.41 98 ALA B O 1
ATOM 2164 N N . ASN B 1 100 ? 24.160 79.867 -0.523 1.00 119.13 99 ASN B N 1
ATOM 2165 C CA . ASN B 1 100 ? 25.057 78.711 -0.511 1.00 116.99 99 ASN B CA 1
ATOM 2166 C C . ASN B 1 100 ? 25.593 78.426 0.904 1.00 116.66 99 ASN B C 1
ATOM 2167 O O . ASN B 1 100 ? 25.932 77.280 1.218 1.00 113.61 99 ASN B O 1
ATOM 2172 N N . ILE B 1 101 ? 25.664 79.470 1.746 1.00 112.55 100 ILE B N 1
ATOM 2173 C CA . ILE B 1 101 ? 26.226 79.391 3.090 1.00 110.08 100 ILE B CA 1
ATOM 2174 C C . ILE B 1 101 ? 25.126 79.596 4.142 1.00 111.38 100 ILE B C 1
ATOM 2175 O O . ILE B 1 101 ? 24.290 80.501 4.019 1.00 112.44 100 ILE B O 1
ATOM 2180 N N . PHE B 1 102 ? 25.138 78.735 5.175 1.00 103.77 101 PHE B N 1
ATOM 2181 C CA . PHE B 1 102 ? 24.205 78.794 6.284 1.00 101.03 101 PHE B CA 1
ATOM 2182 C C . PHE B 1 102 ? 25.010 79.066 7.529 1.00 100.25 101 PHE B C 1
ATOM 2183 O O . PHE B 1 102 ? 25.799 78.218 7.933 1.00 98.44 101 PHE B O 1
ATOM 2191 N N . LEU B 1 103 ? 24.864 80.271 8.100 1.00 95.48 102 LEU B N 1
ATOM 2192 C CA . LEU B 1 103 ? 25.612 80.687 9.282 1.00 94.52 102 LEU B CA 1
ATOM 2193 C C . LEU B 1 103 ? 24.745 80.633 10.545 1.00 95.35 102 LEU B C 1
ATOM 2194 O O . LEU B 1 103 ? 25.013 81.334 11.528 1.00 94.76 102 LEU B O 1
ATOM 2199 N N . ILE B 1 104 ? 23.732 79.757 10.534 1.00 89.78 103 ILE B N 1
ATOM 2200 C CA . ILE B 1 104 ? 22.773 79.609 11.631 1.00 86.95 103 ILE B CA 1
ATOM 2201 C C . ILE B 1 104 ? 22.484 78.127 11.926 1.00 85.40 103 ILE B C 1
ATOM 2202 O O . ILE B 1 104 ? 22.719 77.251 11.087 1.00 83.87 103 ILE B O 1
ATOM 2207 N N . ALA B 1 105 ? 21.958 77.866 13.121 1.00 79.31 104 ALA B N 1
ATOM 2208 C CA . ALA B 1 105 ? 21.601 76.527 13.573 1.00 75.84 104 ALA B CA 1
ATOM 2209 C C . ALA B 1 105 ? 20.283 76.078 12.930 1.00 77.03 104 ALA B C 1
ATOM 2210 O O . ALA B 1 105 ? 19.406 76.929 12.751 1.00 76.67 104 ALA B O 1
ATOM 2212 N N . PRO B 1 106 ? 20.100 74.766 12.588 1.00 70.86 105 PRO B N 1
ATOM 2213 C CA . PRO B 1 106 ? 18.797 74.330 12.039 1.00 69.33 105 PRO B CA 1
ATOM 2214 C C . PRO B 1 106 ? 17.686 74.466 13.067 1.00 69.30 105 PRO B C 1
ATOM 2215 O O . PRO B 1 106 ? 17.973 74.512 14.254 1.00 68.51 105 PRO B O 1
ATOM 2219 N N . ASP B 1 107 ? 16.426 74.515 12.637 1.00 64.77 106 ASP B N 1
ATOM 2220 C CA . ASP B 1 107 ? 15.325 74.534 13.598 1.00 62.60 106 ASP B CA 1
ATOM 2221 C C . ASP B 1 107 ? 15.152 73.125 14.185 1.00 62.56 106 ASP B C 1
ATOM 2222 O O . ASP B 1 107 ? 14.761 72.957 15.338 1.00 61.67 106 ASP B O 1
ATOM 2227 N N . TRP B 1 108 ? 15.481 72.120 13.378 1.00 57.80 107 TRP B N 1
ATOM 2228 C CA . TRP B 1 108 ? 15.376 70.719 13.752 1.00 55.63 107 TRP B CA 1
ATOM 2229 C C . TRP B 1 108 ? 16.540 69.956 13.136 1.00 58.53 107 TRP B C 1
ATOM 2230 O O . TRP B 1 108 ? 16.722 69.983 11.913 1.00 59.02 107 TRP B O 1
ATOM 2241 N N . THR B 1 109 ? 17.363 69.321 13.996 1.00 51.53 108 THR B N 1
ATOM 2242 C CA . THR B 1 109 ? 18.503 68.544 13.523 1.00 51.04 108 THR B CA 1
ATOM 2243 C C . THR B 1 109 ? 18.212 67.047 13.717 1.00 53.69 108 THR B C 1
ATOM 2244 O O . THR B 1 109 ? 17.693 66.644 14.761 1.00 51.87 108 THR B O 1
ATOM 2248 N N . ILE B 1 110 ? 18.530 66.234 12.710 1.00 48.48 109 ILE B N 1
ATOM 2249 C CA . ILE B 1 110 ? 18.332 64.788 12.796 1.00 46.72 109 ILE B CA 1
ATOM 2250 C C . ILE B 1 110 ? 19.638 64.103 12.473 1.00 51.02 109 ILE B C 1
ATOM 2251 O O . ILE B 1 110 ? 20.216 64.348 11.424 1.00 51.60 109 ILE B O 1
ATOM 2256 N N . GLU B 1 111 ? 20.120 63.265 13.411 1.00 47.40 110 GLU B N 1
ATOM 2257 C CA . GLU B 1 111 ? 21.341 62.498 13.281 1.00 47.38 110 GLU B CA 1
ATOM 2258 C C . GLU B 1 111 ? 20.999 61.035 13.326 1.00 50.81 110 GLU B C 1
ATOM 2259 O O . GLU B 1 111 ? 20.186 60.611 14.138 1.00 47.92 110 GLU B O 1
ATOM 2265 N N . ILE B 1 112 ? 21.582 60.266 12.423 1.00 48.50 111 ILE B N 1
ATOM 2266 C CA . ILE B 1 112 ? 21.319 58.829 12.382 1.00 47.49 111 ILE B CA 1
ATOM 2267 C C . ILE B 1 112 ? 22.639 58.111 12.568 1.00 52.83 111 ILE B C 1
ATOM 2268 O O . ILE B 1 112 ? 23.573 58.359 11.806 1.00 53.36 111 ILE B O 1
ATOM 2273 N N . LEU B 1 113 ? 22.712 57.222 13.566 1.00 50.12 112 LEU B N 1
ATOM 2274 C CA . LEU B 1 113 ? 23.913 56.446 13.834 1.00 50.72 112 LEU B CA 1
ATOM 2275 C C . LEU B 1 113 ? 24.178 55.429 12.738 1.00 60.31 112 LEU B C 1
ATOM 2276 O O . LEU B 1 113 ? 23.255 54.922 12.108 1.00 59.10 112 LEU B O 1
ATOM 2281 N N . SER B 1 114 ? 25.459 55.164 12.503 1.00 60.73 113 SER B N 1
ATOM 2282 C CA . SER B 1 114 ? 25.969 54.157 11.573 1.00 62.50 113 SER B CA 1
ATOM 2283 C C . SER B 1 114 ? 27.182 53.505 12.265 1.00 68.11 113 SER B C 1
ATOM 2284 O O . SER B 1 114 ? 27.651 54.077 13.248 1.00 64.80 113 SER B O 1
ATOM 2287 N N . PRO B 1 115 ? 27.610 52.271 11.889 1.00 68.90 114 PRO B N 1
ATOM 2288 C CA . PRO B 1 115 ? 28.668 51.572 12.650 1.00 69.75 114 PRO B CA 1
ATOM 2289 C C . PRO B 1 115 ? 29.898 52.388 13.086 1.00 73.48 114 PRO B C 1
ATOM 2290 O O . PRO B 1 115 ? 30.368 52.196 14.213 1.00 71.89 114 PRO B O 1
ATOM 2294 N N . ASP B 1 116 ? 30.441 53.251 12.209 1.00 70.63 115 ASP B N 1
ATOM 2295 C CA . ASP B 1 116 ? 31.673 53.945 12.609 1.00 69.92 115 ASP B CA 1
ATOM 2296 C C . ASP B 1 116 ? 31.451 55.334 13.231 1.00 65.93 115 ASP B C 1
ATOM 2297 O O . ASP B 1 116 ? 32.429 56.023 13.543 1.00 63.98 115 ASP B O 1
ATOM 2302 N N . GLN B 1 117 ? 30.178 55.727 13.451 1.00 57.25 116 GLN B N 1
ATOM 2303 C CA . GLN B 1 117 ? 29.836 57.033 14.003 1.00 54.50 116 GLN B CA 1
ATOM 2304 C C . GLN B 1 117 ? 30.119 57.079 15.494 1.00 54.85 116 GLN B C 1
ATOM 2305 O O . GLN B 1 117 ? 29.922 56.073 16.192 1.00 54.67 116 GLN B O 1
ATOM 2311 N N . SER B 1 118 ? 30.625 58.238 15.975 1.00 48.19 117 SER B N 1
ATOM 2312 C CA . SER B 1 118 ? 30.838 58.466 17.412 1.00 45.66 117 SER B CA 1
ATOM 2313 C C . SER B 1 118 ? 29.536 59.023 17.992 1.00 45.32 117 SER B C 1
ATOM 2314 O O . SER B 1 118 ? 29.157 60.152 17.674 1.00 44.43 117 SER B O 1
ATOM 2317 N N . GLN B 1 119 ? 28.829 58.218 18.793 1.00 41.78 118 GLN B N 1
ATOM 2318 C CA . GLN B 1 119 ? 27.580 58.636 19.434 1.00 41.41 118 GLN B CA 1
ATOM 2319 C C . GLN B 1 119 ? 27.837 59.821 20.399 1.00 44.62 118 GLN B C 1
ATOM 2320 O O . GLN B 1 119 ? 26.983 60.704 20.510 1.00 45.46 118 GLN B O 1
ATOM 2326 N N . THR B 1 120 ? 29.016 59.867 21.033 1.00 41.34 119 THR B N 1
ATOM 2327 C CA . THR B 1 120 ? 29.396 60.974 21.933 1.00 42.47 119 THR B CA 1
ATOM 2328 C C . THR B 1 120 ? 29.502 62.265 21.095 1.00 46.03 119 THR B C 1
ATOM 2329 O O . THR B 1 120 ? 28.882 63.256 21.461 1.00 44.88 119 THR B O 1
ATOM 2333 N N . LYS B 1 121 ? 30.233 62.233 19.968 1.00 42.78 120 LYS B N 1
ATOM 2334 C CA . LYS B 1 121 ? 30.384 63.396 19.079 1.00 43.38 120 LYS B CA 1
ATOM 2335 C C . LYS B 1 121 ? 29.013 63.911 18.608 1.00 47.29 120 LYS B C 1
ATOM 2336 O O . LYS B 1 121 ? 28.770 65.115 18.655 1.00 49.30 120 LYS B O 1
ATOM 2342 N N . VAL B 1 122 ? 28.124 62.999 18.176 1.00 43.31 121 VAL B N 1
ATOM 2343 C CA . VAL B 1 122 ? 26.778 63.319 17.684 1.00 42.86 121 VAL B CA 1
ATOM 2344 C C . VAL B 1 122 ? 25.957 64.004 18.774 1.00 44.25 121 VAL B C 1
ATOM 2345 O O . VAL B 1 122 ? 25.268 64.984 18.488 1.00 42.71 121 VAL B O 1
ATOM 2349 N N . THR B 1 123 ? 26.023 63.493 20.013 1.00 40.59 122 THR B N 1
ATOM 2350 C CA . THR B 1 123 ? 25.286 64.065 21.144 1.00 40.32 122 THR B CA 1
ATOM 2351 C C . THR B 1 123 ? 25.798 65.487 21.396 1.00 44.62 122 THR B C 1
ATOM 2352 O O . THR B 1 123 ? 24.973 66.395 21.515 1.00 44.13 122 THR B O 1
ATOM 2356 N N . LYS B 1 124 ? 27.134 65.689 21.394 1.00 40.07 123 LYS B N 1
ATOM 2357 C CA . LYS B 1 124 ? 27.732 67.021 21.560 1.00 41.12 123 LYS B CA 1
ATOM 2358 C C . LYS B 1 124 ? 27.238 67.970 20.446 1.00 45.89 123 LYS B C 1
ATOM 2359 O O . LYS B 1 124 ? 26.927 69.121 20.727 1.00 46.31 123 LYS B O 1
ATOM 2365 N N . ASN B 1 125 ? 27.185 67.486 19.198 1.00 42.99 124 ASN B N 1
ATOM 2366 C CA . ASN B 1 125 ? 26.726 68.286 18.052 1.00 45.12 124 ASN B CA 1
ATOM 2367 C C . ASN B 1 125 ? 25.266 68.710 18.210 1.00 49.33 124 ASN B C 1
ATOM 2368 O O . ASN B 1 125 ? 24.933 69.877 17.964 1.00 52.47 124 ASN B O 1
ATOM 2373 N N . ILE B 1 126 ? 24.404 67.789 18.657 1.00 43.57 125 ILE B N 1
ATOM 2374 C CA . ILE B 1 126 ? 23.003 68.098 18.900 1.00 42.29 125 ILE B CA 1
ATOM 2375 C C . ILE B 1 126 ? 22.905 69.111 20.038 1.00 46.86 125 ILE B C 1
ATOM 2376 O O . ILE B 1 126 ? 22.180 70.092 19.911 1.00 48.28 125 ILE B O 1
ATOM 2381 N N . LEU B 1 127 ? 23.657 68.912 21.130 1.00 43.24 126 LEU B N 1
ATOM 2382 C CA . LEU B 1 127 ? 23.585 69.846 22.252 1.00 43.50 126 LEU B CA 1
ATOM 2383 C C . LEU B 1 127 ? 24.108 71.246 21.860 1.00 50.87 126 LEU B C 1
ATOM 2384 O O . LEU B 1 127 ? 23.572 72.243 22.360 1.00 51.21 126 LEU B O 1
ATOM 2389 N N . HIS B 1 128 ? 25.088 71.319 20.941 1.00 48.33 127 HIS B N 1
ATOM 2390 C CA . HIS B 1 128 ? 25.641 72.594 20.452 1.00 51.04 127 HIS B CA 1
ATOM 2391 C C . HIS B 1 128 ? 24.557 73.320 19.632 1.00 57.05 127 HIS B C 1
ATOM 2392 O O . HIS B 1 128 ? 24.391 74.531 19.794 1.00 58.50 127 HIS B O 1
ATOM 2399 N N . CYS B 1 129 ? 23.786 72.573 18.817 1.00 53.40 128 CYS B N 1
ATOM 2400 C CA . CYS B 1 129 ? 22.655 73.123 18.054 1.00 55.03 128 CYS B CA 1
ATOM 2401 C C . CYS B 1 129 ? 21.643 73.793 18.989 1.00 60.01 128 CYS B C 1
ATOM 2402 O O . CYS B 1 129 ? 21.239 74.933 18.737 1.00 61.72 128 CYS B O 1
ATOM 2405 N N A LEU B 1 130 ? 21.244 73.090 20.070 0.50 55.46 129 LEU B N 1
ATOM 2406 N N B LEU B 1 130 ? 21.258 73.092 20.069 0.50 54.33 129 LEU B N 1
ATOM 2407 C CA A LEU B 1 130 ? 20.276 73.583 21.052 0.50 55.23 129 LEU B CA 1
ATOM 2408 C CA B LEU B 1 130 ? 20.291 73.553 21.063 0.50 53.47 129 LEU B CA 1
ATOM 2409 C C A LEU B 1 130 ? 20.769 74.852 21.736 0.50 60.74 129 LEU B C 1
ATOM 2410 C C B LEU B 1 130 ? 20.769 74.811 21.783 0.50 60.01 129 LEU B C 1
ATOM 2411 O O A LEU B 1 130 ? 19.958 75.726 22.041 0.50 61.53 129 LEU B O 1
ATOM 2412 O O B LEU B 1 130 ? 19.942 75.643 22.154 0.50 60.84 129 LEU B O 1
ATOM 2421 N N . LYS B 1 131 ? 22.094 74.969 21.951 1.00 57.28 130 LYS B N 1
ATOM 2422 C CA . LYS B 1 131 ? 22.706 76.147 22.582 1.00 59.42 130 LYS B CA 1
ATOM 2423 C C . LYS B 1 131 ? 22.603 77.376 21.645 1.00 66.11 130 LYS B C 1
ATOM 2424 O O . LYS B 1 131 ? 22.666 78.511 22.121 1.00 67.14 130 LYS B O 1
ATOM 2430 N N . HIS B 1 132 ? 22.427 77.149 20.326 1.00 63.61 131 HIS B N 1
ATOM 2431 C CA . HIS B 1 132 ? 22.375 78.248 19.375 1.00 66.91 131 HIS B CA 1
ATOM 2432 C C . HIS B 1 132 ? 21.010 78.406 18.674 1.00 69.89 131 HIS B C 1
ATOM 2433 O O . HIS B 1 132 ? 20.932 79.001 17.597 1.00 71.69 131 HIS B O 1
ATOM 2440 N N . GLY B 1 133 ? 19.949 77.946 19.332 1.00 63.38 132 GLY B N 1
ATOM 2441 C CA . GLY B 1 133 ? 18.589 78.152 18.855 1.00 62.58 132 GLY B CA 1
ATOM 2442 C C . GLY B 1 133 ? 17.800 77.012 18.256 1.00 64.08 132 GLY B C 1
ATOM 2443 O O . GLY B 1 133 ? 16.618 77.207 17.946 1.00 63.09 132 GLY B O 1
ATOM 2444 N N . THR B 1 134 ? 18.413 75.828 18.065 1.00 58.27 133 THR B N 1
ATOM 2445 C CA . THR B 1 134 ? 17.677 74.687 17.500 1.00 55.35 133 THR B CA 1
ATOM 2446 C C . THR B 1 134 ? 16.501 74.326 18.426 1.00 54.91 133 THR B C 1
ATOM 2447 O O . THR B 1 134 ? 16.646 74.342 19.653 1.00 53.87 133 THR B O 1
ATOM 2451 N N . GLN B 1 135 ? 15.329 74.082 17.831 1.00 49.26 134 GLN B N 1
ATOM 2452 C CA . GLN B 1 135 ? 14.131 73.752 18.595 1.00 47.44 134 GLN B CA 1
ATOM 2453 C C . GLN B 1 135 ? 14.161 72.303 19.052 1.00 48.99 134 GLN B C 1
ATOM 2454 O O . GLN B 1 135 ? 13.676 71.995 20.144 1.00 48.19 134 GLN B O 1
ATOM 2468 N N . GLY B 1 137 ? 16.290 68.239 18.539 1.00 43.62 136 GLY B N 1
ATOM 2469 C CA . GLY B 1 137 ? 17.255 67.309 17.996 1.00 42.26 136 GLY B CA 1
ATOM 2470 C C . GLY B 1 137 ? 16.717 65.895 18.089 1.00 44.68 136 GLY B C 1
ATOM 2471 O O . GLY B 1 137 ? 16.063 65.533 19.073 1.00 42.86 136 GLY B O 1
ATOM 2472 N N . TRP B 1 138 ? 16.966 65.096 17.051 1.00 41.86 137 TRP B N 1
ATOM 2473 C CA . TRP B 1 138 ? 16.657 63.665 17.007 1.00 40.12 137 TRP B CA 1
ATOM 2474 C C . TRP B 1 138 ? 17.936 62.876 16.860 1.00 42.52 137 TRP B C 1
ATOM 2475 O O . TRP B 1 138 ? 18.730 63.167 15.961 1.00 43.39 137 TRP B O 1
ATOM 2486 N N . LEU B 1 139 ? 18.127 61.870 17.695 1.00 39.24 138 LEU B N 1
ATOM 2487 C CA . LEU B 1 139 ? 19.262 60.955 17.586 1.00 40.22 138 LEU B CA 1
ATOM 2488 C C . LEU B 1 139 ? 18.654 59.591 17.336 1.00 45.16 138 LEU B C 1
ATOM 2489 O O . LEU B 1 139 ? 18.069 59.005 18.242 1.00 44.35 138 LEU B O 1
ATOM 2494 N N . ILE B 1 140 ? 18.707 59.133 16.079 1.00 42.98 139 ILE B N 1
ATOM 2495 C CA . ILE B 1 140 ? 18.137 57.854 15.658 1.00 42.26 139 ILE B CA 1
ATOM 2496 C C . ILE B 1 140 ? 19.212 56.775 15.743 1.00 47.14 139 ILE B C 1
ATOM 2497 O O . ILE B 1 140 ? 20.298 56.934 15.190 1.00 47.43 139 ILE B O 1
ATOM 2502 N N . ASP B 1 141 ? 18.900 55.684 16.432 1.00 44.58 140 ASP B N 1
ATOM 2503 C CA . ASP B 1 141 ? 19.789 54.530 16.566 1.00 44.37 140 ASP B CA 1
ATOM 2504 C C . ASP B 1 141 ? 19.125 53.341 15.845 1.00 49.47 140 ASP B C 1
ATOM 2505 O O . ASP B 1 141 ? 18.302 52.650 16.462 1.00 46.69 140 ASP B O 1
ATOM 2510 N N . PRO B 1 142 ? 19.468 53.086 14.553 1.00 48.32 141 PRO B N 1
ATOM 2511 C CA . PRO B 1 142 ? 18.801 51.993 13.811 1.00 48.95 141 PRO B CA 1
ATOM 2512 C C . PRO B 1 142 ? 18.939 50.634 14.494 1.00 54.79 141 PRO B C 1
ATOM 2513 O O . PRO B 1 142 ? 17.936 49.946 14.653 1.00 55.08 141 PRO B O 1
ATOM 2517 N N . ASP B 1 143 ? 20.140 50.290 14.973 1.00 51.31 142 ASP B N 1
ATOM 2518 C CA . ASP B 1 143 ? 20.410 49.009 15.627 1.00 51.70 142 ASP B CA 1
ATOM 2519 C C . ASP B 1 143 ? 19.539 48.781 16.845 1.00 56.08 142 ASP B C 1
ATOM 2520 O O . ASP B 1 143 ? 19.082 47.663 17.041 1.00 59.18 142 ASP B O 1
ATOM 2525 N N . GLU B 1 144 ? 19.309 49.813 17.673 1.00 48.55 143 GLU B N 1
ATOM 2526 C CA . GLU B 1 144 ? 18.499 49.671 18.869 1.00 46.53 143 GLU B CA 1
ATOM 2527 C C . GLU B 1 144 ? 17.043 50.075 18.618 1.00 49.42 143 GLU B C 1
ATOM 2528 O O . GLU B 1 144 ? 16.247 50.044 19.554 1.00 48.52 143 GLU B O 1
ATOM 2534 N N . GLN B 1 145 ? 16.701 50.478 17.385 1.00 46.76 144 GLN B N 1
ATOM 2535 C CA . GLN B 1 145 ? 15.346 50.940 17.007 1.00 46.70 144 GLN B CA 1
ATOM 2536 C C . GLN B 1 145 ? 14.833 51.934 18.063 1.00 48.16 144 GLN B C 1
ATOM 2537 O O . GLN B 1 145 ? 13.726 51.805 18.613 1.00 48.08 144 GLN B O 1
ATOM 2543 N N . THR B 1 146 ? 15.693 52.923 18.352 1.00 42.66 145 THR B N 1
ATOM 2544 C CA . THR B 1 146 ? 15.461 53.921 19.378 1.00 40.03 145 THR B CA 1
ATOM 2545 C C . THR B 1 146 ? 15.672 55.300 18.818 1.00 42.79 145 THR B C 1
ATOM 2546 O O . THR B 1 146 ? 16.518 55.501 17.940 1.00 44.64 145 THR B O 1
ATOM 2550 N N . VAL B 1 147 ? 14.883 56.257 19.322 1.00 38.55 146 VAL B N 1
ATOM 2551 C CA . VAL B 1 147 ? 15.076 57.662 18.999 1.00 38.59 146 VAL B CA 1
ATOM 2552 C C . VAL B 1 147 ? 15.227 58.434 20.312 1.00 40.77 146 VAL B C 1
ATOM 2553 O O . VAL B 1 147 ? 14.350 58.350 21.177 1.00 40.87 146 VAL B O 1
ATOM 2557 N N . PHE B 1 148 ? 16.337 59.186 20.452 1.00 35.59 147 PHE B N 1
ATOM 2558 C CA . PHE B 1 148 ? 16.504 60.118 21.571 1.00 35.48 147 PHE B CA 1
ATOM 2559 C C . PHE B 1 148 ? 16.051 61.484 21.086 1.00 41.15 147 PHE B C 1
ATOM 2560 O O . PHE B 1 148 ? 16.428 61.907 19.981 1.00 41.25 147 PHE B O 1
ATOM 2568 N N . VAL B 1 149 ? 15.194 62.138 21.870 1.00 37.60 148 VAL B N 1
ATOM 2569 C CA . VAL B 1 149 ? 14.647 63.454 21.530 1.00 37.43 148 VAL B CA 1
ATOM 2570 C C . VAL B 1 149 ? 15.254 64.497 22.481 1.00 38.93 148 VAL B C 1
ATOM 2571 O O . VAL B 1 149 ? 15.183 64.350 23.707 1.00 37.48 148 VAL B O 1
ATOM 2575 N N . TYR B 1 150 ? 15.841 65.544 21.888 1.00 34.70 149 TYR B N 1
ATOM 2576 C CA . TYR B 1 150 ? 16.504 66.635 22.581 1.00 34.80 149 TYR B CA 1
ATOM 2577 C C . TYR B 1 150 ? 15.755 67.963 22.391 1.00 39.48 149 TYR B C 1
ATOM 2578 O O . TYR B 1 150 ? 15.559 68.371 21.263 1.00 39.37 149 TYR B O 1
ATOM 2587 N N . ARG B 1 151 ? 15.372 68.622 23.494 1.00 38.62 150 ARG B N 1
ATOM 2588 C CA A ARG B 1 151 ? 14.706 69.929 23.499 0.50 39.66 150 ARG B CA 1
ATOM 2589 C CA B ARG B 1 151 ? 14.709 69.930 23.500 0.50 39.61 150 ARG B CA 1
ATOM 2590 C C . ARG B 1 151 ? 15.495 70.866 24.405 1.00 44.69 150 ARG B C 1
ATOM 2591 O O . ARG B 1 151 ? 16.111 70.389 25.363 1.00 40.95 150 ARG B O 1
ATOM 2606 N N . PRO B 1 152 ? 15.538 72.201 24.133 1.00 46.28 151 PRO B N 1
ATOM 2607 C CA . PRO B 1 152 ? 16.338 73.075 25.008 1.00 46.97 151 PRO B CA 1
ATOM 2608 C C . PRO B 1 152 ? 15.878 73.020 26.454 1.00 46.53 151 PRO B C 1
ATOM 2609 O O . PRO B 1 152 ? 14.679 73.020 26.724 1.00 44.21 151 PRO B O 1
ATOM 2613 N N . GLN B 1 153 ? 16.846 72.929 27.376 1.00 43.41 152 GLN B N 1
ATOM 2614 C CA . GLN B 1 153 ? 16.654 72.911 28.831 1.00 43.57 152 GLN B CA 1
ATOM 2615 C C . GLN B 1 153 ? 15.752 71.755 29.310 1.00 44.69 152 GLN B C 1
ATOM 2616 O O . GLN B 1 153 ? 15.142 71.845 30.371 1.00 45.92 152 GLN B O 1
ATOM 2622 N N . GLN B 1 154 ? 15.681 70.669 28.546 1.00 37.93 153 GLN B N 1
ATOM 2623 C CA . GLN B 1 154 ? 14.859 69.532 28.958 1.00 36.22 153 GLN B CA 1
ATOM 2624 C C . GLN B 1 154 ? 15.709 68.276 28.978 1.00 36.90 153 GLN B C 1
ATOM 2625 O O . GLN B 1 154 ? 16.561 68.116 28.113 1.00 35.19 153 GLN B O 1
ATOM 2631 N N . GLU B 1 155 ? 15.444 67.368 29.942 1.00 34.72 154 GLU B N 1
ATOM 2632 C CA . GLU B 1 155 ? 16.089 66.050 30.017 1.00 33.60 154 GLU B CA 1
ATOM 2633 C C . GLU B 1 155 ? 15.881 65.326 28.669 1.00 33.69 154 GLU B C 1
ATOM 2634 O O . GLU B 1 155 ? 14.822 65.483 28.055 1.00 31.67 154 GLU B O 1
ATOM 2640 N N . THR B 1 156 ? 16.864 64.524 28.223 1.00 30.35 155 THR B N 1
ATOM 2641 C CA . THR B 1 156 ? 16.737 63.757 26.974 1.00 29.36 155 THR B CA 1
ATOM 2642 C C . THR B 1 156 ? 15.539 62.812 27.112 1.00 33.90 155 THR B C 1
ATOM 2643 O O . THR B 1 156 ? 15.324 62.276 28.187 1.00 32.51 155 THR B O 1
ATOM 2647 N N . GLU B 1 157 ? 14.755 62.638 26.057 1.00 32.83 156 GLU B N 1
ATOM 2648 C CA . GLU B 1 157 ? 13.594 61.735 26.080 1.00 32.71 156 GLU B CA 1
ATOM 2649 C C . GLU B 1 157 ? 13.861 60.525 25.200 1.00 37.58 156 GLU B C 1
ATOM 2650 O O . GLU B 1 157 ? 14.518 60.670 24.186 1.00 36.07 156 GLU B O 1
ATOM 2656 N N . VAL B 1 158 ? 13.386 59.342 25.609 1.00 36.11 157 VAL B N 1
ATOM 2657 C CA . VAL B 1 158 ? 13.617 58.071 24.897 1.00 37.39 157 VAL B CA 1
ATOM 2658 C C . VAL B 1 158 ? 12.334 57.552 24.295 1.00 39.63 157 VAL B C 1
ATOM 2659 O O . VAL B 1 158 ? 11.331 57.452 25.001 1.00 38.20 157 VAL B O 1
ATOM 2663 N N . PHE B 1 159 ? 12.391 57.136 23.015 1.00 37.82 158 PHE B N 1
ATOM 2664 C CA . PHE B 1 159 ? 11.250 56.549 22.302 1.00 36.90 158 PHE B CA 1
ATOM 2665 C C . PHE B 1 159 ? 11.717 55.226 21.698 1.00 43.15 158 PHE B C 1
ATOM 2666 O O . PHE B 1 159 ? 12.686 55.208 20.923 1.00 41.95 158 PHE B O 1
ATOM 2674 N N . ASP B 1 160 ? 11.087 54.106 22.115 1.00 41.45 159 ASP B N 1
ATOM 2675 C CA . ASP B 1 160 ? 11.453 52.802 21.552 1.00 42.62 159 ASP B CA 1
ATOM 2676 C C . ASP B 1 160 ? 10.275 51.811 21.491 1.00 47.26 159 ASP B C 1
ATOM 2677 O O . ASP B 1 160 ? 10.483 50.681 21.054 1.00 47.60 159 ASP B O 1
ATOM 2682 N N . GLU B 1 161 ? 9.066 52.212 21.932 1.00 43.42 160 GLU B N 1
ATOM 2683 C CA . GLU B 1 161 ? 7.872 51.362 21.846 1.00 44.34 160 GLU B CA 1
ATOM 2684 C C . GLU B 1 161 ? 7.382 51.408 20.410 1.00 48.38 160 GLU B C 1
ATOM 2685 O O . GLU B 1 161 ? 7.276 52.509 19.863 1.00 48.62 160 GLU B O 1
ATOM 2691 N N . PRO B 1 162 ? 7.123 50.258 19.751 1.00 45.60 161 PRO B N 1
ATOM 2692 C CA . PRO B 1 162 ? 6.768 50.302 18.316 1.00 47.02 161 PRO B CA 1
ATOM 2693 C C . PRO B 1 162 ? 5.599 51.228 17.968 1.00 47.80 161 PRO B C 1
ATOM 2694 O O . PRO B 1 162 ? 5.672 51.913 16.956 1.00 47.35 161 PRO B O 1
ATOM 2698 N N . ASP B 1 163 ? 4.559 51.283 18.796 1.00 45.00 162 ASP B N 1
ATOM 2699 C CA . ASP B 1 163 ? 3.382 52.117 18.491 1.00 46.87 162 ASP B CA 1
ATOM 2700 C C . ASP B 1 163 ? 3.541 53.587 18.947 1.00 50.69 162 ASP B C 1
ATOM 2701 O O . ASP B 1 163 ? 2.676 54.407 18.637 1.00 50.49 162 ASP B O 1
ATOM 2706 N N . ALA B 1 164 ? 4.632 53.926 19.656 1.00 45.83 163 ALA B N 1
ATOM 2707 C CA . ALA B 1 164 ? 4.823 55.292 20.134 1.00 44.17 163 ALA B CA 1
ATOM 2708 C C . ALA B 1 164 ? 5.143 56.243 18.986 1.00 45.02 163 ALA B C 1
ATOM 2709 O O . ALA B 1 164 ? 5.938 55.919 18.107 1.00 43.93 163 ALA B O 1
ATOM 2711 N N . LEU B 1 165 ? 4.537 57.431 19.021 1.00 40.10 164 LEU B N 1
ATOM 2712 C CA . LEU B 1 165 ? 4.835 58.481 18.061 1.00 40.02 164 LEU B CA 1
ATOM 2713 C C . LEU B 1 165 ? 6.049 59.256 18.522 1.00 42.49 164 LEU B C 1
ATOM 2714 O O . LEU B 1 165 ? 6.158 59.594 19.702 1.00 42.53 164 LEU B O 1
ATOM 2719 N N . VAL B 1 166 ? 6.937 59.570 17.612 1.00 40.30 165 VAL B N 1
ATOM 2720 C CA . VAL B 1 166 ? 8.137 60.316 17.983 1.00 40.81 165 VAL B CA 1
ATOM 2721 C C . VAL B 1 166 ? 7.759 61.800 17.951 1.00 44.99 165 VAL B C 1
ATOM 2722 O O . VAL B 1 166 ? 7.188 62.240 16.952 1.00 44.83 165 VAL B O 1
ATOM 2726 N N . PRO B 1 167 ? 8.023 62.580 19.029 1.00 40.56 166 PRO B N 1
ATOM 2727 C CA . PRO B 1 167 ? 7.675 64.009 18.983 1.00 41.34 166 PRO B CA 1
ATOM 2728 C C . PRO B 1 167 ? 8.387 64.758 17.863 1.00 45.92 166 PRO B C 1
ATOM 2729 O O . PRO B 1 167 ? 9.529 64.447 17.492 1.00 45.19 166 PRO B O 1
ATOM 2733 N N . VAL B 1 168 ? 7.719 65.778 17.363 1.00 42.61 167 VAL B N 1
ATOM 2734 C CA . VAL B 1 168 ? 8.218 66.620 16.279 1.00 43.40 167 VAL B CA 1
ATOM 2735 C C . VAL B 1 168 ? 8.095 68.087 16.712 1.00 48.83 167 VAL B C 1
ATOM 2736 O O . VAL B 1 168 ? 7.254 68.380 17.575 1.00 46.88 167 VAL B O 1
ATOM 2740 N N . PRO B 1 169 ? 8.890 69.032 16.142 1.00 48.68 168 PRO B N 1
ATOM 2741 C CA . PRO B 1 169 ? 8.679 70.460 16.476 1.00 50.12 168 PRO B CA 1
ATOM 2742 C C . PRO B 1 169 ? 7.277 70.897 16.062 1.00 54.65 168 PRO B C 1
ATOM 2743 O O . PRO B 1 169 ? 6.687 70.273 15.182 1.00 54.02 168 PRO B O 1
ATOM 2747 N N . SER B 1 170 ? 6.721 71.919 16.715 1.00 53.19 169 SER B N 1
ATOM 2748 C CA . SER B 1 170 ? 5.345 72.325 16.443 1.00 55.05 169 SER B CA 1
ATOM 2749 C C . SER B 1 170 ? 5.104 72.724 14.972 1.00 60.97 169 SER B C 1
ATOM 2750 O O . SER B 1 170 ? 4.015 72.447 14.468 1.00 62.00 169 SER B O 1
ATOM 2753 N N . PHE B 1 171 ? 6.119 73.261 14.246 1.00 56.74 170 PHE B N 1
ATOM 2754 C CA . PHE B 1 171 ? 5.901 73.583 12.828 1.00 57.41 170 PHE B CA 1
ATOM 2755 C C . PHE B 1 171 ? 5.661 72.302 12.004 1.00 59.95 170 PHE B C 1
ATOM 2756 O O . PHE B 1 171 ? 5.059 72.377 10.947 1.00 62.04 170 PHE B O 1
ATOM 2764 N N . ALA B 1 172 ? 6.138 71.140 12.476 1.00 53.57 171 ALA B N 1
ATOM 2765 C CA . ALA B 1 172 ? 5.961 69.869 11.778 1.00 52.11 171 ALA B CA 1
ATOM 2766 C C . ALA B 1 172 ? 4.914 68.957 12.472 1.00 53.83 171 ALA B C 1
ATOM 2767 O O . ALA B 1 172 ? 4.879 67.760 12.186 1.00 52.13 171 ALA B O 1
ATOM 2769 N N . SER B 1 173 ? 4.039 69.526 13.333 1.00 51.77 172 SER B N 1
ATOM 2770 C CA . SER B 1 173 ? 3.037 68.790 14.136 1.00 51.30 172 SER B CA 1
ATOM 2771 C C . SER B 1 173 ? 2.087 67.877 13.305 1.00 57.78 172 SER B C 1
ATOM 2772 O O . SER B 1 173 ? 1.491 66.958 13.866 1.00 58.58 172 SER B O 1
ATOM 2775 N N . GLU B 1 174 ? 1.954 68.108 11.993 1.00 53.72 173 GLU B N 1
ATOM 2776 C CA . GLU B 1 174 ? 1.132 67.253 11.128 1.00 53.31 173 GLU B CA 1
ATOM 2777 C C . GLU B 1 174 ? 1.813 65.896 10.870 1.00 56.73 173 GLU B C 1
ATOM 2778 O O . GLU B 1 174 ? 1.160 64.957 10.409 1.00 57.38 173 GLU B O 1
ATOM 2784 N N . LEU B 1 175 ? 3.125 65.795 11.150 1.00 51.47 174 LEU B N 1
ATOM 2785 C CA . LEU B 1 175 ? 3.847 64.541 10.984 1.00 50.63 174 LEU B CA 1
ATOM 2786 C C . LEU B 1 175 ? 3.600 63.625 12.175 1.00 52.88 174 LEU B C 1
ATOM 2787 O O . LEU B 1 175 ? 3.994 63.945 13.291 1.00 51.22 174 LEU B O 1
ATOM 2792 N N . HIS B 1 176 ? 2.981 62.471 11.921 1.00 50.19 175 HIS B N 1
ATOM 2793 C CA . HIS B 1 176 ? 2.728 61.456 12.938 1.00 48.45 175 HIS B CA 1
ATOM 2794 C C . HIS B 1 176 ? 3.548 60.229 12.586 1.00 51.47 175 HIS B C 1
ATOM 2795 O O . HIS B 1 176 ? 3.117 59.384 11.803 1.00 52.18 175 HIS B O 1
ATOM 2802 N N . LEU B 1 177 ? 4.767 60.165 13.110 1.00 47.47 176 LEU B N 1
ATOM 2803 C CA . LEU B 1 177 ? 5.693 59.078 12.805 1.00 47.24 176 LEU B CA 1
ATOM 2804 C C . LEU B 1 177 ? 5.916 58.169 13.994 1.00 49.36 176 LEU B C 1
ATOM 2805 O O . LEU B 1 177 ? 6.448 58.601 15.025 1.00 49.11 176 LEU B O 1
ATOM 2810 N N . SER B 1 178 ? 5.484 56.910 13.869 1.00 44.84 177 SER B N 1
ATOM 2811 C CA . SER B 1 178 ? 5.680 55.942 14.941 1.00 42.77 177 SER B CA 1
ATOM 2812 C C . SER B 1 178 ? 7.078 55.353 14.831 1.00 48.30 177 SER B C 1
ATOM 2813 O O . SER B 1 178 ? 7.688 55.431 13.759 1.00 48.21 177 SER B O 1
ATOM 2816 N N . ILE B 1 179 ? 7.560 54.731 15.916 1.00 44.55 178 ILE B N 1
ATOM 2817 C CA . ILE B 1 179 ? 8.838 54.026 15.968 1.00 44.93 178 ILE B CA 1
ATOM 2818 C C . ILE B 1 179 ? 8.810 52.905 14.906 1.00 52.52 178 ILE B C 1
ATOM 2819 O O . ILE B 1 179 ? 9.739 52.811 14.096 1.00 51.05 178 ILE B O 1
ATOM 2824 N N . LYS B 1 180 ? 7.707 52.122 14.870 1.00 49.93 179 LYS B N 1
ATOM 2825 C CA . LYS B 1 180 ? 7.529 51.006 13.935 1.00 52.06 179 LYS B CA 1
ATOM 2826 C C . LYS B 1 180 ? 7.642 51.488 12.474 1.00 56.28 179 LYS B C 1
ATOM 2827 O O . LYS B 1 180 ? 8.351 50.848 11.693 1.00 56.73 179 LYS B O 1
ATOM 2833 N N . ASP B 1 181 ? 7.027 52.640 12.139 1.00 53.15 180 ASP B N 1
ATOM 2834 C CA . ASP B 1 181 ? 7.079 53.228 10.797 1.00 55.04 180 ASP B CA 1
ATOM 2835 C C . ASP B 1 181 ? 8.491 53.642 10.428 1.00 60.14 180 ASP B C 1
ATOM 2836 O O . ASP B 1 181 ? 8.933 53.365 9.309 1.00 61.63 180 ASP B O 1
ATOM 2841 N N . LEU B 1 182 ? 9.194 54.313 11.353 1.00 54.95 181 LEU B N 1
ATOM 2842 C CA . LEU B 1 182 ? 10.558 54.779 11.117 1.00 54.16 181 LEU B CA 1
ATOM 2843 C C . LEU B 1 182 ? 11.491 53.627 10.775 1.00 56.51 181 LEU B C 1
ATOM 2844 O O . LEU B 1 182 ? 12.180 53.681 9.764 1.00 56.39 181 LEU B O 1
ATOM 2849 N N . PHE B 1 183 ? 11.533 52.598 11.632 1.00 52.92 182 PHE B N 1
ATOM 2850 C CA . PHE B 1 183 ? 12.484 51.512 11.441 1.00 53.51 182 PHE B CA 1
ATOM 2851 C C . PHE B 1 183 ? 12.033 50.502 10.401 1.00 59.94 182 PHE B C 1
ATOM 2852 O O . PHE B 1 183 ? 12.878 49.723 9.950 1.00 59.90 182 PHE B O 1
ATOM 2860 N N . SER B 1 184 ? 10.775 50.608 9.903 1.00 56.25 183 SER B N 1
ATOM 2861 C CA . SER B 1 184 ? 10.311 49.766 8.801 1.00 58.54 183 SER B CA 1
ATOM 2862 C C . SER B 1 184 ? 11.022 50.177 7.514 1.00 68.03 183 SER B C 1
ATOM 2863 O O . SER B 1 184 ? 11.040 49.401 6.557 1.00 71.45 183 SER B O 1
ATOM 2866 N N . TRP B 1 185 ? 11.603 51.399 7.480 1.00 64.80 184 TRP B N 1
ATOM 2867 C CA . TRP B 1 185 ? 12.328 51.921 6.326 1.00 67.46 184 TRP B CA 1
ATOM 2868 C C . TRP B 1 185 ? 13.613 51.108 6.069 1.00 70.54 184 TRP B C 1
ATOM 2869 O O . TRP B 1 185 ? 14.226 51.271 5.022 1.00 71.08 184 TRP B O 1
ATOM 2880 N N . LEU B 1 186 ? 13.977 50.211 7.000 1.00 66.54 185 LEU B N 1
ATOM 2881 C CA . LEU B 1 186 ? 15.120 49.309 6.900 1.00 67.91 185 LEU B CA 1
ATOM 2882 C C . LEU B 1 186 ? 14.756 48.013 6.181 1.00 78.44 185 LEU B C 1
ATOM 2883 O O . LEU B 1 186 ? 15.649 47.286 5.731 1.00 81.10 185 LEU B O 1
ATOM 2888 N N . LEU B 1 187 ? 13.451 47.702 6.127 1.00 76.02 186 LEU B N 1
ATOM 2889 C CA . LEU B 1 187 ? 12.926 46.476 5.535 1.00 83.81 186 LEU B CA 1
ATOM 2890 C C . LEU B 1 187 ? 12.842 46.560 4.018 1.00 80.28 186 LEU B C 1
ATOM 2891 O O . LEU B 1 187 ? 12.588 47.669 3.489 1.00 78.95 186 LEU B O 1
#

Nearest PDB structures (foldseek):
  3ot2-assembly1_B  TM=1.006E+00  e=5.874E-40  Trichormus variabilis ATCC 29413
  1wdj-assembly1_C  TM=8.249E-01  e=8.274E-11  Thermus thermophilus
  6okh-assembly1_B  TM=8.103E-01  e=4.060E-11  Leptospira borgpetersenii serovar Hardjo-bovis str. JB197
  1wdj-assembly1_B  TM=8.052E-01  e=1.102E-09  Thermus thermophilus
  3ot2-assembly1_B  TM=1.005E+00  e=1.402E-39  Trichormus variabilis ATCC 29413

B-factor: mean 55.26, std 24.01, range [22.68, 175.25]

Solvent-accessible surface area: 16820 Å² total